Protein AF-A0A3M1APV3-F1 (afdb_monomer)

Mean predicted aligned error: 19.38 Å

Solvent-accessible surface area (backbone atoms only — not comparable to full-atom values): 17201 Å² total; per-residue (Å²): 92,43,72,58,51,44,73,71,40,94,60,95,64,52,59,64,63,43,50,56,51,47,68,70,39,48,60,32,48,51,43,20,52,48,13,60,77,70,70,36,63,69,49,19,55,54,22,44,49,54,32,51,53,55,54,46,51,50,52,51,50,39,53,51,48,48,61,71,69,60,61,81,76,72,82,66,99,42,76,66,60,56,52,53,54,53,50,49,52,52,52,55,51,51,67,50,50,55,57,48,53,50,53,50,51,53,51,51,53,50,52,53,49,52,53,33,52,50,56,46,50,66,67,73,59,73,50,98,63,37,48,79,74,46,74,52,74,45,83,70,95,60,35,35,39,39,39,33,43,47,65,70,82,77,52,71,69,57,52,54,50,53,61,56,50,32,52,80,57,72,41,80,72,49,48,80,44,81,47,68,70,72,86,86,50,64,80,73,60,53,62,55,57,50,47,50,52,51,50,50,54,50,50,52,54,49,49,57,48,51,52,50,49,53,52,51,50,48,51,47,46,59,60,49,68,67,58,66,66,40,75,59,51,34,54,53,46,34,71,78,36,80,52,43,77,44,48,48,72,47,81,44,75,49,57,51,101,86,72,54,64,88,49,71,39,38,39,34,41,37,28,26,80,55,90,72,53,75,70,56,50,51,51,54,43,51,51,50,25,66,75,67,74,43,95,60,60,49,75,47,82,41,116

Structure (mmCIF, N/CA/C/O backbone):
data_AF-A0A3M1APV3-F1
#
_entry.id   AF-A0A3M1APV3-F1
#
loop_
_atom_site.group_PDB
_atom_site.id
_atom_site.type_symbol
_atom_site.label_atom_id
_atom_site.label_alt_id
_atom_site.label_comp_id
_atom_site.label_asym_id
_atom_site.label_entity_id
_atom_site.label_seq_id
_atom_site.pdbx_PDB_ins_code
_atom_site.Cartn_x
_atom_site.Cartn_y
_atom_site.Cartn_z
_atom_site.occupancy
_atom_site.B_iso_or_equiv
_atom_site.auth_seq_id
_atom_site.auth_comp_id
_atom_site.auth_asym_id
_atom_site.auth_atom_id
_atom_site.pdbx_PDB_model_num
ATOM 1 N N . MET A 1 1 ? 9.765 11.858 -26.217 1.00 58.28 1 MET A N 1
ATOM 2 C CA . MET A 1 1 ? 8.305 11.631 -26.148 1.00 58.28 1 MET A CA 1
ATOM 3 C C . MET A 1 1 ? 7.498 12.921 -26.287 1.00 58.28 1 MET A C 1
ATOM 5 O O . MET A 1 1 ? 6.814 13.031 -27.291 1.00 58.28 1 MET A O 1
ATOM 9 N N . ALA A 1 2 ? 7.621 13.911 -25.385 1.00 59.19 2 ALA A N 1
ATOM 10 C CA . ALA A 1 2 ? 6.851 15.170 -25.439 1.00 59.19 2 ALA A CA 1
ATOM 11 C C . ALA A 1 2 ? 6.880 15.855 -26.824 1.00 59.19 2 ALA A C 1
ATOM 13 O O . ALA A 1 2 ? 5.838 16.070 -27.427 1.00 59.19 2 ALA A O 1
ATOM 14 N N . GLY A 1 3 ? 8.067 16.042 -27.415 1.00 58.97 3 GLY A N 1
ATOM 15 C CA . GLY A 1 3 ? 8.191 16.619 -28.762 1.00 58.97 3 GLY A CA 1
ATOM 16 C C . GLY A 1 3 ? 7.532 15.814 -29.895 1.00 58.97 3 GLY A C 1
ATOM 17 O O . GLY A 1 3 ? 7.035 16.418 -30.832 1.00 58.97 3 GLY A O 1
ATOM 18 N N . ILE A 1 4 ? 7.482 14.477 -29.811 1.00 64.00 4 ILE A N 1
ATOM 19 C CA . ILE A 1 4 ? 6.830 13.622 -30.827 1.00 64.00 4 ILE A CA 1
ATOM 20 C C . ILE A 1 4 ? 5.309 13.604 -30.637 1.00 64.00 4 ILE A C 1
ATOM 22 O O . ILE A 1 4 ? 4.560 13.593 -31.607 1.00 64.00 4 ILE A O 1
ATOM 26 N N . VAL A 1 5 ? 4.841 13.619 -29.387 1.00 62.75 5 VAL A N 1
ATOM 27 C CA . VAL A 1 5 ? 3.410 13.728 -29.077 1.00 62.75 5 VAL A CA 1
ATOM 28 C C . VAL A 1 5 ? 2.885 15.089 -29.533 1.00 62.75 5 VAL A C 1
ATOM 30 O O . VAL A 1 5 ? 1.858 15.135 -30.193 1.00 62.75 5 VAL A O 1
ATOM 33 N N . ALA A 1 6 ? 3.635 16.167 -29.293 1.00 60.12 6 ALA A N 1
ATOM 34 C CA . ALA A 1 6 ? 3.291 17.513 -29.744 1.00 60.12 6 ALA A CA 1
ATOM 35 C C . ALA A 1 6 ? 3.272 17.690 -31.266 1.00 60.12 6 ALA A C 1
ATOM 37 O O . ALA A 1 6 ? 2.520 18.521 -31.764 1.00 60.12 6 ALA A O 1
ATOM 38 N N . THR A 1 7 ? 4.094 16.946 -32.014 1.00 59.81 7 THR A N 1
ATOM 39 C CA . THR A 1 7 ? 4.036 16.965 -33.484 1.00 59.81 7 THR A CA 1
ATOM 40 C C . THR A 1 7 ? 2.937 16.062 -34.041 1.00 59.81 7 THR A C 1
ATOM 42 O O . THR A 1 7 ? 2.484 16.291 -35.160 1.00 59.81 7 THR A O 1
ATOM 45 N N . ALA A 1 8 ? 2.495 15.053 -33.282 1.00 62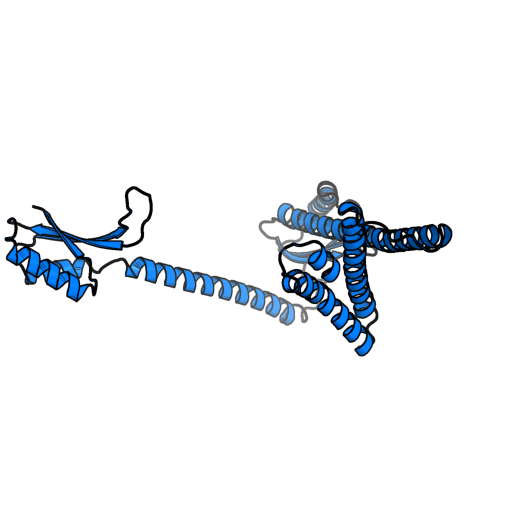.94 8 ALA A N 1
ATOM 46 C CA . ALA A 1 8 ? 1.401 14.159 -33.655 1.00 62.94 8 ALA A CA 1
ATOM 47 C C . ALA A 1 8 ? 0.008 14.680 -33.239 1.00 62.94 8 ALA A C 1
ATOM 49 O O . ALA A 1 8 ? -0.987 14.294 -33.853 1.00 62.94 8 ALA A O 1
ATOM 50 N N . SER A 1 9 ? -0.090 15.545 -32.223 1.00 59.41 9 SER A N 1
ATOM 51 C CA . SER A 1 9 ? -1.351 16.111 -31.731 1.00 59.41 9 SER A CA 1
ATOM 52 C C . SER A 1 9 ? -1.704 17.430 -32.430 1.00 59.41 9 SER A C 1
ATOM 54 O O . SER A 1 9 ? -0.887 18.341 -32.524 1.00 59.41 9 SER A O 1
ATOM 56 N N . LYS A 1 10 ? -2.957 17.574 -32.886 1.00 54.50 10 LYS A N 1
ATOM 57 C CA . LYS A 1 10 ? -3.478 18.849 -33.427 1.00 54.50 10 LYS A CA 1
ATOM 58 C C . LYS A 1 10 ? -3.616 19.941 -32.356 1.00 54.50 10 LYS A C 1
ATOM 60 O O . LYS A 1 10 ? -3.599 21.122 -32.690 1.00 54.50 10 LYS A O 1
ATOM 65 N N . GLU A 1 11 ? -3.733 19.556 -31.086 1.00 57.62 11 GLU A N 1
ATOM 66 C CA . GLU A 1 11 ? -3.811 20.479 -29.953 1.00 57.62 11 GLU A CA 1
ATOM 67 C C . GLU A 1 11 ? -2.423 20.734 -29.348 1.00 57.62 11 GLU A C 1
ATOM 69 O O . GLU A 1 11 ? -1.653 19.806 -29.082 1.00 57.62 11 GLU A O 1
ATOM 74 N N . LYS A 1 12 ? -2.091 22.015 -29.136 1.00 51.53 12 LYS A N 1
ATOM 75 C CA . LYS A 1 12 ? -0.787 22.504 -28.651 1.00 51.53 12 LYS A CA 1
ATOM 76 C C . LYS A 1 12 ? -0.620 22.315 -27.131 1.00 51.53 12 LYS A C 1
ATOM 78 O O . LYS A 1 12 ? -0.412 23.278 -26.402 1.00 51.53 12 LYS A O 1
ATOM 83 N N . GLY A 1 13 ? -0.706 21.079 -26.644 1.00 57.22 13 GLY A N 1
ATOM 84 C CA . GLY A 1 13 ? -0.624 20.733 -25.218 1.00 57.22 13 GLY A CA 1
ATOM 85 C C . GLY A 1 13 ? 0.665 20.001 -24.835 1.00 57.22 13 GLY A C 1
ATOM 86 O O . GLY A 1 13 ? 0.617 18.844 -24.436 1.00 57.22 13 GLY A O 1
ATOM 87 N N . ASN A 1 14 ? 1.834 20.641 -24.949 1.00 59.00 14 ASN A N 1
ATOM 88 C CA . ASN A 1 14 ? 3.121 19.969 -24.689 1.00 59.00 14 ASN A CA 1
ATOM 89 C C . ASN A 1 14 ? 3.508 19.892 -23.191 1.00 59.00 14 ASN A C 1
ATOM 91 O O . ASN A 1 14 ? 4.479 19.235 -22.822 1.00 59.00 14 ASN A O 1
ATOM 95 N N . VAL A 1 15 ? 2.754 20.572 -22.318 1.00 59.91 15 VAL A N 1
ATOM 96 C CA . VAL A 1 15 ? 3.079 20.719 -20.888 1.00 59.91 15 VAL A CA 1
ATOM 97 C C . VAL A 1 15 ? 2.710 19.467 -20.088 1.00 59.91 15 VAL A C 1
ATOM 99 O O . VAL A 1 15 ? 3.509 19.001 -19.282 1.00 59.91 15 VAL A O 1
ATOM 102 N N . ILE A 1 16 ? 1.542 18.869 -20.343 1.00 65.19 16 ILE A N 1
ATOM 103 C CA . ILE A 1 16 ? 1.011 17.768 -19.521 1.00 65.19 16 ILE A CA 1
ATOM 104 C C . ILE A 1 16 ? 1.888 16.501 -19.617 1.00 65.19 16 ILE A C 1
ATOM 106 O O . ILE A 1 16 ? 2.290 15.984 -18.572 1.00 65.19 16 ILE A O 1
ATOM 110 N N . PRO A 1 17 ? 2.287 16.022 -20.817 1.00 70.06 17 PRO A N 1
ATOM 111 C CA . PRO A 1 17 ? 3.173 14.861 -20.913 1.00 70.06 17 PRO A CA 1
ATOM 112 C C . PRO A 1 17 ? 4.590 15.159 -20.405 1.00 70.06 17 PRO A C 1
ATOM 114 O O . PRO A 1 17 ? 5.244 14.280 -19.852 1.00 70.06 17 PRO A O 1
ATOM 117 N N . GLY A 1 18 ? 5.076 16.393 -20.587 1.00 72.25 18 GLY A N 1
ATOM 118 C CA . GLY A 1 18 ? 6.405 16.809 -20.134 1.00 72.25 18 GLY A CA 1
ATOM 119 C C . GLY A 1 18 ? 6.531 16.816 -18.610 1.00 72.25 18 GLY A C 1
ATOM 120 O O . GLY A 1 18 ? 7.497 16.271 -18.078 1.00 72.25 18 GLY A O 1
ATOM 121 N N . VAL A 1 19 ? 5.529 17.361 -17.914 1.00 77.62 19 VAL A N 1
ATOM 122 C CA . VAL A 1 19 ? 5.485 17.391 -16.444 1.00 77.62 19 VAL A CA 1
ATOM 123 C C . VAL A 1 19 ? 5.391 15.978 -15.873 1.00 77.62 19 VAL A C 1
ATOM 125 O O . VAL A 1 19 ? 6.158 15.655 -14.976 1.00 77.62 19 VAL A O 1
ATOM 128 N N . ALA A 1 20 ? 4.536 15.112 -16.428 1.00 77.50 20 ALA A N 1
ATOM 129 C CA . ALA A 1 20 ? 4.401 13.727 -15.963 1.00 77.50 20 ALA A CA 1
ATOM 130 C C . ALA A 1 20 ? 5.703 12.912 -16.106 1.00 77.50 20 ALA A C 1
ATOM 132 O O . ALA A 1 20 ? 6.036 12.095 -15.250 1.00 77.50 20 ALA A O 1
ATOM 133 N N . ILE A 1 21 ? 6.472 13.149 -17.173 1.00 79.69 21 ILE A N 1
ATOM 134 C CA . ILE A 1 21 ? 7.786 12.520 -17.355 1.00 79.69 21 ILE A CA 1
ATOM 135 C C . ILE A 1 21 ? 8.791 13.063 -16.332 1.00 79.69 21 ILE A C 1
ATOM 137 O O . ILE A 1 21 ? 9.549 12.292 -15.747 1.00 79.69 21 ILE A O 1
ATOM 141 N N . ALA A 1 22 ? 8.797 14.378 -16.098 1.00 81.44 22 ALA A N 1
ATOM 142 C CA . ALA A 1 22 ? 9.705 15.001 -15.141 1.00 81.44 22 ALA A CA 1
ATOM 143 C C . ALA A 1 22 ? 9.429 14.527 -13.706 1.00 81.44 22 ALA A C 1
ATOM 145 O O . ALA A 1 22 ? 10.362 14.149 -13.001 1.00 81.44 22 ALA A O 1
ATOM 146 N N . THR A 1 23 ? 8.162 14.451 -13.292 1.00 81.81 23 THR A N 1
ATOM 147 C CA . THR A 1 23 ? 7.786 13.971 -11.953 1.00 81.81 23 THR A CA 1
ATOM 148 C C . THR A 1 23 ? 8.113 12.493 -11.746 1.00 81.81 23 THR A C 1
ATOM 150 O O . THR A 1 23 ? 8.465 12.109 -10.636 1.00 81.81 23 THR A O 1
ATOM 153 N N . ALA A 1 24 ? 8.077 11.670 -12.799 1.00 80.81 24 ALA A N 1
ATOM 154 C CA . ALA A 1 24 ? 8.469 10.261 -12.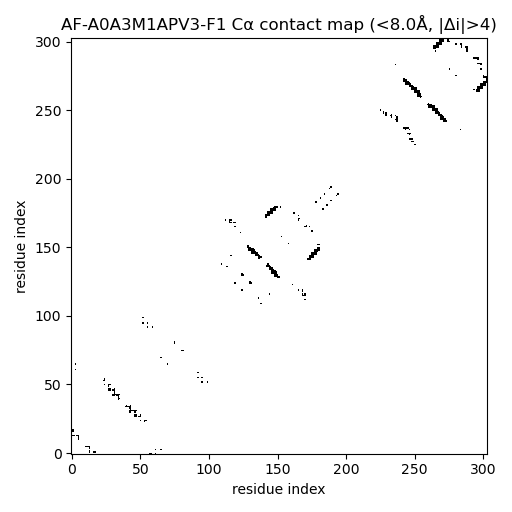729 1.00 80.81 24 ALA A CA 1
ATOM 155 C C . ALA A 1 24 ? 9.998 10.033 -12.698 1.00 80.81 24 ALA A C 1
ATOM 157 O O . ALA A 1 24 ? 10.451 8.973 -12.259 1.00 80.81 24 ALA A O 1
ATOM 158 N N . LEU A 1 25 ? 10.802 10.993 -13.178 1.00 85.25 25 LEU A N 1
ATOM 159 C CA . LEU A 1 25 ? 12.263 10.857 -13.300 1.00 85.25 25 LEU A CA 1
ATOM 160 C C . LEU A 1 25 ? 13.057 11.642 -12.250 1.00 85.25 25 LEU A C 1
ATOM 162 O O . LEU A 1 25 ? 14.125 11.181 -11.850 1.00 85.25 25 LEU A O 1
ATOM 166 N N . MET A 1 26 ? 12.570 12.801 -11.798 1.00 88.50 26 MET A N 1
ATOM 167 C CA . MET A 1 26 ? 13.303 13.653 -10.852 1.00 88.50 26 MET A CA 1
ATOM 168 C C . MET A 1 26 ? 13.543 12.964 -9.500 1.00 88.50 26 MET A C 1
ATOM 170 O O . MET A 1 26 ? 14.703 12.907 -9.095 1.00 88.50 26 MET A O 1
ATOM 174 N N . PRO A 1 27 ? 12.537 12.376 -8.819 1.00 87.75 27 PRO A N 1
ATOM 175 C CA . PRO A 1 27 ? 12.759 11.749 -7.516 1.00 87.75 27 PRO A CA 1
ATOM 176 C C . PRO A 1 27 ? 13.826 10.636 -7.518 1.00 87.75 27 PRO A C 1
ATOM 178 O O . PRO A 1 27 ? 14.765 10.745 -6.731 1.00 87.75 27 PRO A O 1
ATOM 181 N N . PRO A 1 28 ? 13.784 9.614 -8.404 1.00 86.88 28 PRO A N 1
ATOM 182 C CA . PRO A 1 28 ? 14.801 8.560 -8.396 1.00 86.88 28 PRO A CA 1
ATOM 183 C C . PRO A 1 28 ? 16.190 9.067 -8.803 1.00 86.88 28 PRO A C 1
ATOM 185 O O . PRO A 1 28 ? 17.189 8.598 -8.261 1.00 86.88 28 PRO A O 1
ATOM 188 N N . LEU A 1 29 ? 16.283 10.059 -9.696 1.00 88.88 29 LEU A N 1
ATOM 189 C CA . LEU A 1 29 ? 17.569 10.666 -10.047 1.00 88.88 29 LEU A CA 1
ATOM 190 C C . LEU A 1 29 ? 18.178 11.424 -8.855 1.00 88.88 29 LEU A C 1
ATOM 192 O O . LEU A 1 29 ? 19.376 11.309 -8.592 1.00 88.88 29 LEU A O 1
ATOM 196 N N . CYS A 1 30 ? 17.353 12.150 -8.098 1.00 91.44 30 CYS A N 1
ATOM 197 C CA . CYS A 1 30 ? 17.777 12.832 -6.878 1.00 91.44 30 CYS A CA 1
ATOM 198 C C . CYS A 1 30 ? 18.204 11.840 -5.786 1.00 91.44 30 CYS A C 1
ATOM 200 O O . CYS A 1 30 ? 19.249 12.042 -5.170 1.00 91.44 30 CYS A O 1
ATOM 202 N N . THR A 1 31 ? 17.462 10.746 -5.575 1.00 88.69 31 THR A N 1
ATOM 203 C CA . THR A 1 31 ? 17.842 9.696 -4.613 1.00 88.69 31 THR A CA 1
ATOM 204 C C . THR A 1 31 ? 19.142 8.998 -5.016 1.00 88.69 31 THR A C 1
ATOM 206 O O . THR A 1 31 ? 19.965 8.702 -4.152 1.00 88.69 31 THR A O 1
ATOM 209 N N . ALA A 1 32 ? 19.387 8.795 -6.314 1.00 90.06 32 ALA A N 1
ATOM 210 C CA . ALA A 1 32 ? 20.667 8.276 -6.794 1.00 90.06 32 ALA A CA 1
ATOM 211 C C . ALA A 1 32 ? 21.819 9.252 -6.488 1.00 90.06 32 ALA A C 1
ATOM 213 O O . ALA A 1 32 ? 22.850 8.836 -5.962 1.00 90.06 32 ALA A O 1
ATOM 214 N N . GLY A 1 33 ? 21.625 10.554 -6.733 1.00 90.81 33 GLY A N 1
ATOM 215 C CA . GLY A 1 33 ? 22.595 11.595 -6.369 1.00 90.81 33 GLY A CA 1
ATOM 216 C C . GLY A 1 33 ? 22.873 11.654 -4.863 1.00 90.81 33 GLY A C 1
ATOM 217 O O . GLY A 1 33 ? 24.027 11.747 -4.448 1.00 90.81 33 GLY A O 1
ATOM 218 N N . PHE A 1 34 ? 21.834 11.510 -4.038 1.00 91.12 34 PHE A N 1
ATOM 219 C CA . PHE A 1 34 ? 21.963 11.398 -2.585 1.00 91.12 34 PHE A CA 1
ATOM 220 C C . PHE A 1 34 ? 22.744 10.144 -2.162 1.00 91.12 34 PHE A C 1
ATOM 222 O O . PHE A 1 34 ? 23.605 10.225 -1.287 1.00 91.12 34 PHE A O 1
ATOM 229 N N . GLY A 1 35 ? 22.502 8.996 -2.803 1.00 89.38 35 GLY A N 1
ATOM 230 C CA . GLY A 1 35 ? 23.246 7.756 -2.557 1.00 89.38 35 GLY A CA 1
ATOM 231 C C . GLY A 1 35 ? 24.743 7.892 -2.854 1.00 89.38 35 GLY A C 1
ATOM 232 O O . GLY A 1 35 ? 25.564 7.393 -2.089 1.00 89.38 35 GLY A O 1
ATOM 233 N N . ILE A 1 36 ? 25.106 8.635 -3.907 1.00 90.75 36 ILE A N 1
ATOM 234 C CA . ILE A 1 36 ? 26.508 8.981 -4.199 1.00 90.75 36 ILE A CA 1
ATOM 235 C C . ILE A 1 36 ? 27.072 9.900 -3.110 1.00 90.75 36 ILE A C 1
ATOM 237 O O . ILE A 1 36 ? 28.146 9.627 -2.581 1.00 90.75 36 ILE A O 1
ATOM 241 N N . ALA A 1 37 ? 26.350 10.967 -2.752 1.00 92.38 37 ALA A N 1
ATOM 242 C CA . ALA A 1 37 ? 26.810 11.957 -1.775 1.00 92.38 37 ALA A CA 1
ATOM 243 C C . ALA A 1 37 ? 27.011 11.371 -0.366 1.00 92.38 37 ALA A C 1
ATOM 245 O O . ALA A 1 37 ? 27.902 11.798 0.362 1.00 92.38 37 ALA A O 1
ATOM 246 N N . THR A 1 38 ? 26.197 10.384 0.009 1.00 91.81 38 THR A N 1
ATOM 247 C CA . THR A 1 38 ? 26.277 9.686 1.303 1.00 91.81 38 THR A CA 1
ATOM 248 C C . THR A 1 38 ? 27.171 8.446 1.279 1.00 91.81 38 THR A C 1
ATOM 250 O O . THR A 1 38 ? 27.362 7.820 2.318 1.00 91.81 38 THR A O 1
ATOM 253 N N . GLY A 1 39 ? 27.717 8.069 0.117 1.00 91.62 39 GLY A N 1
ATOM 254 C CA . GLY A 1 39 ? 28.535 6.865 -0.036 1.00 91.62 39 GLY A CA 1
ATOM 255 C C . GLY A 1 39 ? 27.768 5.558 0.187 1.00 91.62 39 GLY A C 1
ATOM 256 O O . GLY A 1 39 ? 28.385 4.541 0.493 1.00 91.62 39 GLY A O 1
ATOM 257 N N . ASN A 1 40 ? 26.437 5.563 0.054 1.00 89.44 40 ASN A N 1
ATOM 258 C CA . ASN A 1 40 ? 25.611 4.379 0.261 1.00 89.44 40 ASN A CA 1
ATOM 259 C C . ASN A 1 40 ? 25.276 3.694 -1.082 1.00 89.44 40 ASN A C 1
ATOM 261 O O . ASN A 1 40 ? 24.359 4.130 -1.793 1.00 89.44 40 ASN A O 1
ATOM 265 N N . PRO A 1 41 ? 25.974 2.596 -1.438 1.00 83.69 41 PRO A N 1
ATOM 266 C CA . PRO A 1 41 ? 25.794 1.941 -2.729 1.00 83.69 41 PRO A CA 1
ATOM 267 C C . PRO A 1 41 ? 24.398 1.329 -2.891 1.00 83.69 41 PRO A C 1
ATOM 269 O O . PRO A 1 41 ? 23.887 1.296 -4.007 1.00 83.69 41 PRO A O 1
ATOM 272 N N . ALA A 1 42 ? 23.745 0.894 -1.809 1.00 83.12 42 ALA A N 1
ATOM 273 C CA . ALA A 1 42 ? 22.410 0.302 -1.886 1.00 83.12 42 ALA A CA 1
ATOM 274 C C . ALA A 1 42 ? 21.363 1.327 -2.355 1.00 83.12 42 ALA A C 1
ATOM 276 O O . ALA A 1 42 ? 20.579 1.038 -3.262 1.00 83.12 42 ALA A O 1
ATOM 277 N N . TYR A 1 43 ? 21.402 2.548 -1.808 1.00 83.88 43 TYR A N 1
ATOM 278 C CA . TYR A 1 43 ? 20.526 3.637 -2.257 1.00 83.88 43 TYR A CA 1
ATOM 279 C C . TYR A 1 43 ? 20.846 4.077 -3.684 1.00 83.88 43 TYR A C 1
ATOM 281 O O . TYR A 1 43 ? 19.925 4.292 -4.472 1.00 83.88 43 TYR A O 1
ATOM 289 N N . PHE A 1 44 ? 22.132 4.171 -4.039 1.00 89.00 44 PHE A N 1
ATOM 290 C CA . PHE A 1 44 ? 22.532 4.532 -5.396 1.00 89.00 44 PHE A CA 1
ATOM 291 C C . PHE A 1 44 ? 22.031 3.516 -6.425 1.00 89.00 44 PHE A C 1
ATOM 293 O O . PHE A 1 44 ? 21.300 3.894 -7.338 1.00 89.00 44 PHE A O 1
ATOM 300 N N . PHE A 1 45 ? 22.374 2.233 -6.275 1.00 85.06 45 PHE A N 1
ATOM 301 C CA . PHE A 1 45 ? 21.999 1.209 -7.251 1.00 85.06 45 PHE A CA 1
ATOM 302 C C . PHE A 1 45 ? 20.486 0.995 -7.307 1.00 85.06 45 PHE A C 1
ATOM 304 O O . PHE A 1 45 ? 19.950 0.849 -8.403 1.00 85.06 45 PHE A O 1
ATOM 311 N N . GLY A 1 46 ? 19.784 1.048 -6.170 1.00 84.75 46 GLY A N 1
ATOM 312 C CA . GLY A 1 46 ? 18.324 0.947 -6.137 1.00 84.75 46 GLY A CA 1
ATOM 313 C C . GLY A 1 46 ? 17.639 2.096 -6.884 1.00 84.75 46 GLY A C 1
ATOM 314 O O . GLY A 1 46 ? 16.811 1.866 -7.768 1.00 84.75 46 GLY A O 1
ATOM 315 N N . ALA A 1 47 ? 18.021 3.339 -6.586 1.00 87.75 47 ALA A N 1
ATOM 316 C CA . ALA A 1 47 ? 17.429 4.518 -7.214 1.00 87.75 47 ALA A CA 1
ATOM 317 C C . ALA A 1 47 ? 17.837 4.675 -8.690 1.00 87.75 47 ALA A C 1
ATOM 319 O O . ALA A 1 47 ? 17.003 5.006 -9.536 1.00 87.75 47 ALA A O 1
ATOM 320 N N . PHE A 1 48 ? 19.093 4.375 -9.026 1.00 86.19 48 PHE A N 1
ATOM 321 C CA . PHE A 1 48 ? 19.592 4.378 -10.401 1.00 86.19 48 PHE A CA 1
ATOM 322 C C . PHE A 1 48 ? 18.911 3.309 -11.261 1.00 86.19 48 PHE A C 1
ATOM 324 O O . PHE A 1 48 ? 18.587 3.558 -12.425 1.00 86.19 48 PHE A O 1
ATOM 331 N N . TYR A 1 49 ? 18.642 2.132 -10.694 1.00 83.50 49 TYR A N 1
ATOM 332 C CA . TYR A 1 49 ? 17.885 1.080 -11.366 1.00 83.50 49 TYR A CA 1
ATOM 333 C C . TYR A 1 49 ? 16.446 1.522 -11.656 1.00 83.50 49 TYR A C 1
ATOM 335 O O . TYR A 1 49 ? 15.981 1.388 -12.790 1.00 83.50 49 TYR A O 1
ATOM 343 N N . LEU A 1 50 ? 15.772 2.141 -10.680 1.00 84.50 50 LEU A N 1
ATOM 344 C CA . LEU A 1 50 ? 14.421 2.680 -10.863 1.00 84.50 50 LEU A CA 1
ATOM 345 C C . LEU A 1 50 ? 14.379 3.779 -11.941 1.00 84.50 50 LEU A C 1
ATOM 347 O O . LEU A 1 50 ? 13.514 3.757 -12.819 1.00 84.50 50 LEU A O 1
ATOM 351 N N . PHE A 1 51 ? 15.355 4.693 -11.938 1.00 86.31 51 PHE A N 1
ATOM 352 C CA . PHE A 1 51 ? 15.528 5.694 -12.996 1.00 86.31 51 PHE A CA 1
ATOM 353 C C . PHE A 1 51 ? 15.728 5.044 -14.377 1.00 86.31 51 PHE A C 1
ATOM 355 O O . PHE A 1 51 ? 15.070 5.428 -15.346 1.00 86.31 51 PHE A O 1
ATOM 362 N N . SER A 1 52 ? 16.599 4.035 -14.466 1.00 81.81 52 SER A N 1
ATOM 363 C CA . SER A 1 52 ? 16.937 3.345 -15.719 1.00 81.81 52 SER A CA 1
ATOM 364 C C . SER A 1 52 ? 15.737 2.613 -16.325 1.00 81.81 52 SER A C 1
ATOM 366 O O . SER A 1 52 ? 15.530 2.665 -17.542 1.00 81.81 52 SER A O 1
ATOM 368 N N . ILE A 1 53 ? 14.906 1.979 -15.491 1.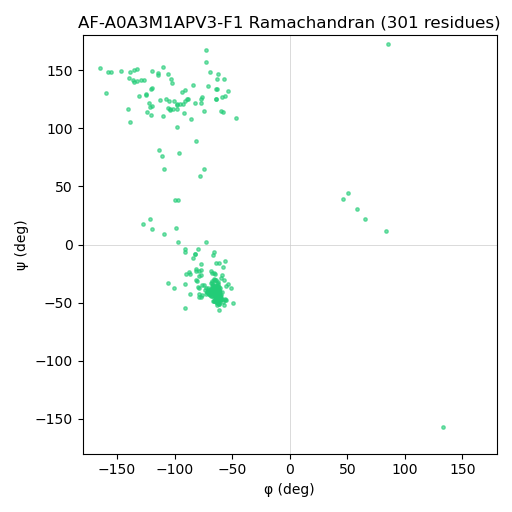00 82.25 53 ILE A N 1
ATOM 369 C CA . ILE A 1 53 ? 13.646 1.358 -15.921 1.00 82.25 53 ILE A CA 1
ATOM 370 C C . ILE A 1 53 ? 12.697 2.416 -16.498 1.00 82.25 53 ILE A C 1
ATOM 372 O O . ILE A 1 53 ? 12.213 2.254 -17.622 1.00 82.25 53 ILE A O 1
ATOM 376 N N . ASN A 1 54 ? 12.474 3.520 -15.778 1.00 85.81 54 ASN A N 1
ATOM 377 C CA . ASN A 1 54 ? 11.568 4.587 -16.217 1.00 85.81 54 ASN A CA 1
ATOM 378 C C . ASN A 1 54 ? 12.028 5.216 -17.543 1.00 85.81 54 ASN A C 1
ATOM 380 O O . ASN A 1 54 ? 11.233 5.366 -18.474 1.00 85.81 54 ASN A O 1
ATOM 384 N N . ALA A 1 55 ? 13.322 5.519 -17.675 1.00 82.19 55 ALA A N 1
ATOM 385 C CA . ALA A 1 55 ? 13.901 6.066 -18.902 1.00 82.19 55 ALA A CA 1
ATOM 386 C C . ALA A 1 55 ? 13.751 5.106 -20.097 1.00 82.19 55 ALA A C 1
ATOM 388 O O . ALA A 1 55 ? 13.432 5.524 -21.216 1.00 82.19 55 ALA A O 1
ATOM 389 N N . THR A 1 56 ? 13.919 3.807 -19.860 1.00 80.44 56 THR A N 1
ATOM 390 C CA . THR A 1 56 ? 13.817 2.784 -20.908 1.00 80.44 56 THR A CA 1
ATOM 391 C C . THR A 1 56 ? 12.393 2.587 -21.376 1.00 80.44 56 THR A C 1
ATOM 393 O O . THR A 1 56 ? 12.167 2.516 -22.584 1.00 80.44 56 THR A O 1
ATOM 396 N N . PHE A 1 57 ? 11.418 2.559 -20.467 1.00 81.44 57 PHE A N 1
ATOM 397 C CA . PHE A 1 57 ? 10.013 2.485 -20.860 1.00 81.44 57 PHE A CA 1
ATOM 398 C C . PHE A 1 57 ? 9.574 3.712 -21.659 1.00 81.44 57 PHE A C 1
ATOM 400 O O . PHE A 1 57 ? 8.844 3.559 -22.637 1.00 81.44 57 PHE A O 1
ATOM 407 N N . ILE A 1 58 ? 10.068 4.911 -21.335 1.00 82.19 58 ILE A N 1
ATOM 408 C CA . ILE A 1 58 ? 9.818 6.114 -22.148 1.00 82.19 58 ILE A CA 1
ATOM 409 C C . ILE A 1 58 ? 10.411 5.956 -23.555 1.00 82.19 58 ILE A C 1
ATOM 411 O O . ILE A 1 58 ? 9.752 6.286 -24.548 1.00 82.19 58 ILE A O 1
ATOM 415 N N . CYS A 1 59 ? 11.640 5.443 -23.660 1.00 77.50 59 CYS A N 1
ATOM 416 C CA . CYS A 1 59 ? 12.291 5.185 -24.944 1.00 77.50 59 CYS A CA 1
ATOM 417 C C . CYS A 1 59 ? 11.511 4.148 -25.768 1.00 77.50 59 CYS A C 1
ATOM 419 O O . CYS A 1 59 ? 11.152 4.410 -26.918 1.00 77.50 59 CYS A O 1
ATOM 421 N N . LEU A 1 60 ? 11.155 3.016 -25.156 1.00 77.38 60 LEU A N 1
ATOM 422 C CA . LEU A 1 60 ? 10.382 1.943 -25.777 1.00 77.38 60 LEU A CA 1
ATOM 423 C C . LEU A 1 60 ? 8.990 2.417 -26.211 1.00 77.38 60 LEU A C 1
ATOM 425 O O . LEU A 1 60 ? 8.587 2.171 -27.344 1.00 77.38 60 LEU A O 1
ATOM 429 N N . SER A 1 61 ? 8.279 3.148 -25.350 1.00 78.38 61 SER A N 1
ATOM 430 C CA . SER A 1 61 ? 6.973 3.738 -25.658 1.00 78.38 61 SER A CA 1
ATOM 431 C C . SER A 1 61 ? 7.069 4.703 -26.836 1.00 78.38 61 SER A C 1
ATOM 433 O O . SER A 1 61 ? 6.268 4.634 -27.765 1.00 78.38 61 SER A O 1
ATOM 435 N N . THR A 1 62 ? 8.108 5.543 -26.868 1.00 75.12 62 THR A N 1
ATOM 436 C CA . THR A 1 62 ? 8.353 6.455 -27.991 1.00 75.12 62 THR A CA 1
ATOM 437 C C . THR A 1 62 ? 8.624 5.685 -29.288 1.00 75.12 62 THR A C 1
ATOM 439 O O . THR A 1 62 ? 8.081 6.044 -30.330 1.00 75.12 62 THR A O 1
ATOM 442 N N . LEU A 1 63 ? 9.414 4.609 -29.245 1.00 73.38 63 LEU A N 1
ATOM 443 C CA . LEU A 1 63 ? 9.688 3.763 -30.412 1.00 73.38 63 LEU A CA 1
ATOM 444 C C . LEU A 1 63 ? 8.426 3.064 -30.931 1.00 73.38 63 LEU A C 1
ATOM 446 O O . LEU A 1 63 ? 8.172 3.075 -32.138 1.00 73.38 63 LEU A O 1
ATOM 450 N N . LEU A 1 64 ? 7.622 2.491 -30.033 1.00 74.69 64 LEU A N 1
ATOM 451 C CA . LEU A 1 64 ? 6.341 1.871 -30.375 1.00 74.69 64 LEU A CA 1
ATOM 452 C C . LEU A 1 64 ? 5.369 2.897 -30.960 1.00 74.69 64 LEU A C 1
ATOM 454 O O . LEU A 1 64 ? 4.766 2.634 -31.997 1.00 74.69 64 LEU A O 1
ATOM 458 N N . LEU A 1 65 ? 5.275 4.085 -30.358 1.00 74.19 65 LEU A N 1
ATOM 459 C CA . LEU A 1 65 ? 4.425 5.179 -30.822 1.00 74.19 65 LEU A CA 1
ATOM 460 C C . LEU A 1 65 ? 4.828 5.655 -32.223 1.00 74.19 65 LEU A C 1
ATOM 462 O O . LEU A 1 65 ? 3.976 5.785 -33.097 1.00 74.19 65 LEU A O 1
ATOM 466 N N . VAL A 1 66 ? 6.124 5.859 -32.471 1.00 71.38 66 VAL A N 1
ATOM 467 C CA . VAL A 1 66 ? 6.638 6.242 -33.798 1.00 71.38 66 VAL A CA 1
ATOM 468 C C . VAL A 1 66 ? 6.324 5.166 -34.839 1.00 71.38 66 VAL A C 1
ATOM 470 O O . VAL A 1 66 ? 5.919 5.483 -35.960 1.00 71.38 66 VAL A O 1
ATOM 473 N N . ARG A 1 67 ? 6.468 3.887 -34.469 1.00 70.44 67 ARG A N 1
ATOM 474 C CA . ARG A 1 67 ? 6.167 2.752 -35.350 1.00 70.44 67 ARG A CA 1
ATOM 475 C C . ARG A 1 67 ? 4.671 2.622 -35.638 1.00 70.44 67 ARG A C 1
ATOM 477 O O . ARG A 1 67 ? 4.315 2.298 -36.772 1.00 70.44 67 ARG A O 1
ATOM 484 N N . PHE A 1 68 ? 3.828 2.881 -34.639 1.00 74.50 68 PHE A N 1
ATOM 485 C CA . PHE A 1 68 ? 2.369 2.857 -34.734 1.00 74.50 68 PHE A CA 1
ATOM 486 C C . PHE A 1 68 ? 1.840 3.995 -35.611 1.00 74.50 68 PHE A C 1
ATOM 488 O O . PHE A 1 68 ? 1.036 3.758 -36.508 1.00 74.50 68 PHE A O 1
ATOM 495 N N . LEU A 1 69 ? 2.372 5.208 -35.432 1.00 75.62 69 LEU A N 1
ATOM 496 C CA . LEU A 1 69 ? 2.010 6.396 -36.212 1.00 75.62 69 LEU A CA 1
ATOM 497 C C . LEU A 1 69 ? 2.556 6.380 -37.651 1.00 75.62 69 LEU A C 1
ATOM 499 O O . LEU A 1 69 ? 2.335 7.332 -38.395 1.00 75.62 69 LEU A O 1
ATOM 503 N N . LYS A 1 70 ? 3.252 5.306 -38.061 1.00 68.06 70 LYS A N 1
ATOM 504 C CA . LYS A 1 70 ? 3.820 5.112 -39.408 1.00 68.06 70 LYS A CA 1
ATOM 505 C C . LYS A 1 70 ? 4.563 6.353 -39.924 1.00 68.06 70 LYS A C 1
ATOM 507 O O . LYS A 1 70 ? 4.469 6.679 -41.109 1.00 68.06 70 LYS A O 1
ATOM 512 N N . PHE A 1 71 ? 5.297 7.050 -39.051 1.00 64.75 71 PHE A N 1
ATOM 513 C CA . PHE A 1 71 ? 6.111 8.186 -39.478 1.00 64.75 71 PHE A CA 1
ATOM 514 C C . PHE A 1 71 ? 7.038 7.749 -40.616 1.00 64.75 71 PHE A C 1
ATOM 516 O O . PHE A 1 71 ? 7.674 6.695 -40.536 1.00 64.75 71 PHE A O 1
ATOM 523 N N . ARG A 1 72 ? 7.078 8.543 -41.694 1.00 51.81 72 ARG A N 1
ATOM 524 C CA . ARG A 1 72 ? 7.889 8.244 -42.877 1.00 51.81 72 ARG A CA 1
ATOM 525 C C . ARG A 1 72 ? 9.349 8.154 -42.442 1.00 51.81 72 ARG A C 1
ATOM 527 O O . ARG A 1 72 ? 9.913 9.140 -41.973 1.00 51.81 72 ARG A O 1
ATOM 534 N N . GLU A 1 73 ? 9.933 6.965 -42.559 1.00 56.81 73 GLU A N 1
ATOM 535 C CA . GLU A 1 73 ? 11.355 6.763 -42.303 1.00 56.81 73 GLU A CA 1
ATOM 536 C C . GLU A 1 73 ? 12.121 7.698 -43.250 1.00 56.81 73 GLU A C 1
ATOM 538 O O . GLU A 1 73 ? 12.028 7.557 -44.469 1.00 56.81 73 GLU A O 1
ATOM 543 N N . ARG A 1 74 ? 12.827 8.703 -42.713 1.00 53.03 74 ARG A N 1
ATOM 544 C CA . ARG A 1 74 ? 13.856 9.402 -43.492 1.00 53.03 74 ARG A CA 1
ATOM 545 C C . ARG A 1 74 ? 14.860 8.330 -43.897 1.00 53.03 74 ARG A C 1
ATOM 547 O O . ARG A 1 74 ? 15.305 7.576 -43.032 1.00 53.03 74 ARG A O 1
ATOM 554 N N . GLU A 1 75 ? 15.148 8.238 -45.192 1.00 48.75 75 GLU A N 1
ATOM 555 C CA . GLU A 1 75 ? 16.122 7.302 -45.746 1.00 48.75 75 GLU A CA 1
ATOM 556 C C . GLU A 1 75 ? 17.402 7.364 -44.914 1.00 48.75 75 GLU A C 1
ATOM 558 O O . GLU A 1 75 ? 18.110 8.371 -44.884 1.00 48.75 75 GLU A O 1
ATOM 563 N N . PHE A 1 76 ? 17.654 6.303 -44.151 1.00 49.66 76 PHE A N 1
ATOM 564 C CA . PHE A 1 76 ? 18.929 6.158 -43.480 1.00 49.66 76 PHE A CA 1
ATOM 565 C C . PHE A 1 76 ? 19.992 6.020 -44.565 1.00 49.66 76 PHE A C 1
ATOM 567 O O . PHE A 1 76 ? 19.833 5.234 -45.495 1.00 49.66 76 PHE A O 1
ATOM 574 N N . VAL A 1 77 ? 21.086 6.758 -44.395 1.00 57.72 77 VAL A N 1
ATOM 575 C CA . VAL A 1 77 ? 22.218 6.865 -45.328 1.00 57.72 77 VAL A CA 1
ATOM 576 C C . VAL A 1 77 ? 22.847 5.492 -45.666 1.00 57.72 77 VAL A C 1
ATOM 578 O O . VAL A 1 77 ? 23.570 5.379 -46.648 1.00 57.72 77 VAL A O 1
ATOM 581 N N . SER A 1 78 ? 22.542 4.418 -44.912 1.00 63.53 78 SER A N 1
ATOM 582 C CA . SER A 1 78 ? 22.872 3.033 -45.284 1.00 63.53 78 SER A CA 1
ATOM 583 C C . SER A 1 78 ? 22.000 1.959 -44.583 1.00 63.53 78 SER A C 1
ATOM 585 O O . SER A 1 78 ? 21.603 2.123 -43.421 1.00 63.53 78 SER A O 1
ATOM 587 N N . PRO A 1 79 ? 21.723 0.807 -45.235 1.00 72.12 79 PRO A N 1
ATOM 588 C CA . PRO A 1 79 ? 20.984 -0.321 -44.644 1.00 72.12 79 PRO A CA 1
ATOM 589 C C . PRO A 1 79 ? 21.714 -0.987 -43.461 1.00 72.12 79 PRO A C 1
ATOM 591 O O . PRO A 1 79 ? 21.075 -1.543 -42.562 1.00 72.12 79 PRO A O 1
ATOM 594 N N . GLU A 1 80 ? 23.043 -0.890 -43.408 1.00 75.88 80 GLU A N 1
ATOM 595 C CA . GLU A 1 80 ? 23.869 -1.434 -42.324 1.00 75.88 80 GLU A CA 1
ATOM 596 C C . GLU A 1 80 ? 23.689 -0.671 -41.007 1.00 75.88 80 GLU A C 1
ATOM 598 O O . GLU A 1 80 ? 23.539 -1.284 -39.944 1.00 75.88 80 GLU A O 1
ATOM 603 N N . ALA A 1 81 ? 23.633 0.665 -41.065 1.00 71.19 81 ALA A N 1
ATOM 604 C CA . ALA A 1 81 ? 23.390 1.506 -39.894 1.00 71.19 81 ALA A CA 1
ATOM 605 C C . ALA A 1 81 ? 22.015 1.207 -39.273 1.00 71.19 81 ALA A C 1
ATOM 607 O O . ALA A 1 81 ? 21.888 1.082 -38.052 1.00 71.19 81 ALA A O 1
ATOM 608 N N . ARG A 1 82 ? 20.995 0.974 -40.111 1.00 72.62 82 ARG A N 1
ATOM 609 C CA . ARG A 1 82 ? 19.642 0.604 -39.666 1.00 72.62 82 ARG A CA 1
ATOM 610 C C . ARG A 1 82 ? 19.618 -0.724 -38.906 1.00 72.62 82 ARG A C 1
ATOM 612 O O . ARG A 1 82 ? 18.880 -0.857 -37.928 1.00 72.62 82 ARG A O 1
ATOM 619 N N . ARG A 1 83 ? 20.410 -1.714 -39.333 1.00 76.50 83 ARG A N 1
ATOM 620 C CA . ARG A 1 83 ? 20.504 -3.017 -38.652 1.00 76.50 83 ARG A CA 1
ATOM 621 C C . ARG A 1 83 ? 21.208 -2.891 -37.301 1.00 76.50 83 ARG A C 1
ATOM 623 O O . ARG A 1 83 ? 20.704 -3.441 -36.325 1.00 76.50 83 ARG A O 1
ATOM 630 N N . LYS A 1 84 ? 22.298 -2.117 -37.227 1.00 78.44 84 LYS A N 1
ATOM 631 C CA . LYS A 1 84 ? 23.037 -1.849 -35.977 1.00 78.44 84 LYS A CA 1
ATOM 632 C C . LYS A 1 84 ? 22.166 -1.150 -34.931 1.00 78.44 84 LYS A C 1
ATOM 634 O O . LYS A 1 84 ? 22.085 -1.622 -33.803 1.00 78.44 84 LYS A O 1
ATOM 639 N N . VAL A 1 85 ? 21.450 -0.090 -35.316 1.00 76.19 85 VAL A N 1
ATOM 640 C CA . VAL A 1 85 ? 20.548 0.643 -34.405 1.00 76.19 85 VAL A CA 1
ATOM 641 C C . VAL A 1 85 ? 19.412 -0.252 -33.909 1.00 76.19 85 VAL A C 1
ATOM 643 O O . VAL A 1 85 ? 19.096 -0.253 -32.723 1.00 76.19 85 VAL A O 1
ATOM 646 N N . ARG A 1 86 ? 18.819 -1.067 -34.791 1.00 75.69 86 ARG A N 1
ATOM 647 C CA . ARG A 1 86 ? 17.753 -2.001 -34.405 1.00 75.69 86 ARG A CA 1
ATOM 648 C C . ARG A 1 86 ? 18.248 -3.063 -33.425 1.00 75.69 86 ARG A C 1
ATOM 650 O O . ARG A 1 86 ? 17.542 -3.361 -32.468 1.00 75.69 86 ARG A O 1
ATOM 657 N N . LEU A 1 87 ? 19.439 -3.617 -33.658 1.00 82.88 87 LEU A N 1
ATOM 658 C CA . LEU A 1 87 ? 20.056 -4.585 -32.753 1.00 82.88 87 LEU A CA 1
ATOM 659 C C . LEU A 1 87 ? 20.322 -3.950 -31.382 1.00 82.88 87 LEU A C 1
ATOM 661 O O . LEU A 1 87 ? 19.930 -4.523 -30.376 1.00 82.88 87 LEU A O 1
ATOM 665 N N . LEU A 1 88 ? 20.898 -2.742 -31.349 1.00 78.44 88 LEU A N 1
ATOM 666 C CA . LEU A 1 88 ? 21.168 -1.998 -30.115 1.00 78.44 88 LEU A CA 1
ATOM 667 C C . LEU A 1 88 ? 19.896 -1.780 -29.285 1.00 78.44 88 LEU A C 1
ATOM 669 O O . LEU A 1 88 ? 19.897 -2.042 -28.086 1.00 78.44 88 LEU A O 1
ATOM 673 N N . ILE A 1 89 ? 18.805 -1.345 -29.925 1.00 76.62 89 ILE A N 1
ATOM 674 C CA . ILE A 1 89 ? 17.506 -1.155 -29.263 1.00 76.62 89 ILE A CA 1
ATOM 675 C C . ILE A 1 89 ? 17.026 -2.466 -28.634 1.00 76.62 89 ILE A C 1
ATOM 677 O O . ILE A 1 89 ? 16.670 -2.477 -27.458 1.00 76.62 89 ILE A O 1
ATOM 681 N N . TRP A 1 90 ? 17.040 -3.573 -29.384 1.00 79.62 90 TRP A N 1
ATOM 682 C CA . TRP A 1 90 ? 16.626 -4.876 -28.854 1.00 79.62 90 TRP A CA 1
ATOM 683 C C . TRP A 1 90 ? 17.507 -5.340 -27.694 1.00 79.62 90 TRP A C 1
ATOM 685 O O . TRP A 1 90 ? 16.978 -5.818 -26.694 1.00 79.62 90 TRP A O 1
ATOM 695 N N . THR A 1 91 ? 18.823 -5.145 -27.785 1.00 80.88 91 THR A N 1
ATOM 696 C CA . THR A 1 91 ? 19.758 -5.480 -26.705 1.00 80.88 91 THR A CA 1
ATOM 697 C C . THR A 1 91 ? 19.442 -4.697 -25.432 1.00 80.88 91 THR A C 1
ATOM 699 O O . THR A 1 91 ? 19.323 -5.298 -24.368 1.00 80.88 91 THR A O 1
ATOM 702 N N . VAL A 1 92 ? 19.235 -3.378 -25.529 1.00 76.94 92 VAL A N 1
ATOM 703 C CA . VAL A 1 92 ? 18.881 -2.539 -24.368 1.00 76.94 92 VAL A CA 1
ATOM 704 C C . VAL A 1 92 ? 17.542 -2.969 -23.765 1.00 76.94 92 VAL A C 1
ATOM 706 O O . VAL A 1 92 ? 17.430 -3.095 -22.550 1.00 76.94 92 VAL A O 1
ATOM 709 N N . VAL A 1 93 ? 16.538 -3.257 -24.597 1.00 76.44 93 VAL A N 1
ATOM 710 C CA . VAL A 1 93 ? 15.223 -3.724 -24.129 1.00 76.44 93 VAL A CA 1
ATOM 711 C C . VAL A 1 93 ? 15.345 -5.038 -23.353 1.00 76.44 93 VAL A C 1
ATOM 713 O O . VAL A 1 93 ? 14.798 -5.153 -22.258 1.00 76.44 93 VAL A O 1
ATOM 716 N N . VAL A 1 94 ? 16.092 -6.013 -23.874 1.00 82.56 94 VAL A N 1
ATOM 717 C CA . VAL A 1 94 ? 16.282 -7.316 -23.215 1.00 82.56 94 VAL A CA 1
ATOM 718 C C . VAL A 1 94 ? 17.037 -7.174 -21.893 1.00 82.56 94 VAL A C 1
ATOM 720 O O . VAL A 1 94 ? 16.608 -7.746 -20.891 1.00 82.56 94 VAL A O 1
ATOM 723 N N . ILE A 1 95 ? 18.106 -6.370 -21.862 1.00 81.25 95 ILE A N 1
ATOM 724 C CA . ILE A 1 95 ? 18.908 -6.116 -20.652 1.00 81.25 95 ILE A CA 1
ATOM 725 C C . ILE A 1 95 ? 18.065 -5.524 -19.519 1.00 81.25 95 ILE A C 1
ATOM 727 O O . ILE A 1 95 ? 18.397 -5.719 -18.357 1.00 81.25 95 ILE A O 1
ATOM 731 N N . ILE A 1 96 ? 16.972 -4.830 -19.833 1.00 74.94 96 ILE A N 1
ATOM 732 C CA . ILE A 1 96 ? 16.165 -4.117 -18.838 1.00 74.94 96 ILE A CA 1
ATOM 733 C C . ILE A 1 96 ? 14.918 -4.907 -18.449 1.00 74.94 96 ILE A C 1
ATOM 735 O O . ILE A 1 96 ? 14.564 -4.963 -17.271 1.00 74.94 96 ILE A O 1
ATOM 739 N N . ILE A 1 97 ? 14.288 -5.593 -19.406 1.00 79.00 97 ILE A N 1
ATOM 740 C CA . ILE A 1 97 ? 13.132 -6.452 -19.126 1.00 79.00 97 ILE A CA 1
ATOM 741 C C . ILE A 1 97 ? 13.534 -7.664 -18.278 1.00 79.00 97 ILE A C 1
ATOM 743 O O . ILE A 1 97 ? 12.796 -8.019 -17.360 1.00 79.00 97 ILE A O 1
ATOM 747 N N . LEU A 1 98 ? 14.683 -8.298 -18.548 1.00 83.12 98 LEU A N 1
ATOM 748 C CA . LEU A 1 98 ? 15.074 -9.526 -17.843 1.00 83.12 98 LEU A CA 1
ATOM 749 C C . LEU A 1 98 ? 15.241 -9.320 -16.321 1.00 83.12 98 LEU A C 1
ATOM 751 O O . LEU A 1 98 ? 14.594 -10.051 -15.565 1.00 83.12 98 LEU A O 1
ATOM 755 N N . PRO A 1 99 ? 16.012 -8.325 -15.833 1.00 78.88 99 PRO A N 1
ATOM 756 C CA . PRO A 1 99 ? 16.117 -8.050 -14.401 1.00 78.88 99 PRO A CA 1
ATOM 757 C C . PRO A 1 99 ? 14.802 -7.540 -13.809 1.00 78.88 99 PRO A C 1
ATOM 759 O O . PRO A 1 99 ? 14.463 -7.887 -12.681 1.00 78.88 99 PRO A O 1
ATOM 762 N N . SER A 1 100 ? 14.018 -6.763 -14.568 1.00 76.44 100 SER A N 1
ATOM 763 C CA . SER A 1 100 ? 12.720 -6.264 -14.100 1.00 76.44 100 SER A CA 1
ATOM 764 C C . SER A 1 100 ? 11.754 -7.411 -13.813 1.00 76.44 100 SER A C 1
ATOM 766 O O . SER A 1 100 ? 11.135 -7.442 -12.750 1.00 76.44 100 SER A O 1
ATOM 768 N N . LEU A 1 101 ? 11.694 -8.406 -14.701 1.00 82.31 101 LEU A N 1
ATOM 769 C CA . LEU A 1 101 ? 10.868 -9.593 -14.503 1.00 82.31 101 LEU A CA 1
ATOM 770 C C . LEU A 1 101 ? 11.354 -10.439 -13.319 1.00 82.31 101 LEU A C 1
ATOM 772 O O . LEU A 1 101 ? 10.535 -11.004 -12.595 1.00 82.31 101 LEU A O 1
ATOM 776 N N . TYR A 1 102 ? 12.668 -10.513 -13.100 1.00 85.31 102 TYR A N 1
ATOM 777 C CA . TYR A 1 102 ? 13.242 -11.177 -11.930 1.00 85.31 102 TYR A CA 1
ATOM 778 C C . TYR A 1 102 ? 12.825 -10.487 -10.621 1.00 85.31 102 TYR A C 1
ATOM 780 O O . TYR A 1 102 ? 12.260 -11.136 -9.742 1.00 85.31 102 TYR A O 1
ATOM 788 N N . VAL A 1 103 ? 13.021 -9.168 -10.519 1.00 81.25 103 VAL A N 1
ATOM 789 C CA . VAL A 1 103 ? 12.647 -8.382 -9.330 1.00 81.25 103 VAL A CA 1
ATOM 790 C C . VAL A 1 103 ? 11.139 -8.440 -9.088 1.00 81.25 103 VAL A C 1
ATOM 792 O O . VAL A 1 103 ? 10.707 -8.629 -7.954 1.00 81.25 103 VAL A O 1
ATOM 795 N N . ALA A 1 104 ? 10.328 -8.350 -10.145 1.00 79.06 104 ALA A N 1
ATOM 796 C CA . ALA A 1 104 ? 8.878 -8.475 -10.038 1.00 79.06 104 ALA A CA 1
ATOM 797 C C . ALA A 1 104 ? 8.464 -9.845 -9.481 1.00 79.06 104 ALA A C 1
ATOM 799 O O . ALA A 1 104 ? 7.630 -9.913 -8.582 1.00 79.06 104 ALA A O 1
ATOM 800 N N . ARG A 1 105 ? 9.079 -10.939 -9.955 1.00 85.31 105 ARG A N 1
ATOM 801 C CA . ARG A 1 105 ? 8.834 -12.283 -9.406 1.00 85.31 105 ARG A CA 1
ATOM 802 C C . ARG A 1 105 ? 9.209 -12.368 -7.931 1.00 85.31 105 ARG A C 1
ATOM 804 O O . ARG A 1 105 ? 8.430 -12.915 -7.158 1.00 85.31 105 ARG A O 1
ATOM 811 N N . GLN A 1 106 ? 10.354 -11.813 -7.540 1.00 83.69 106 GLN A N 1
ATOM 812 C CA . GLN A 1 106 ? 10.790 -11.799 -6.143 1.00 83.69 106 GLN A CA 1
ATOM 813 C C . GLN A 1 106 ? 9.814 -11.015 -5.255 1.00 83.69 106 GLN A C 1
ATOM 815 O O . GLN A 1 106 ? 9.419 -11.494 -4.196 1.00 83.69 106 GLN A O 1
ATOM 820 N N . LEU A 1 107 ? 9.362 -9.845 -5.712 1.00 84.31 107 LEU A N 1
ATOM 821 C CA . LEU A 1 107 ? 8.407 -9.015 -4.982 1.00 84.31 107 LEU A CA 1
ATOM 822 C C . LEU A 1 107 ? 7.050 -9.708 -4.826 1.00 84.31 107 LEU A C 1
ATOM 824 O O . LEU A 1 107 ? 6.488 -9.704 -3.733 1.00 84.31 107 LEU A O 1
ATOM 828 N N . VAL A 1 108 ? 6.541 -10.338 -5.887 1.00 86.88 108 VAL A N 1
ATOM 829 C CA . VAL A 1 108 ? 5.287 -11.106 -5.831 1.00 86.88 108 VAL A CA 1
ATOM 830 C C . VAL A 1 108 ? 5.416 -12.285 -4.869 1.00 86.88 108 VAL A C 1
ATOM 832 O O . VAL A 1 108 ? 4.529 -12.496 -4.050 1.00 86.88 108 VAL A O 1
ATOM 835 N N . GLN A 1 109 ? 6.524 -13.028 -4.916 1.00 85.75 109 GLN A N 1
ATOM 836 C CA . GLN A 1 109 ? 6.754 -14.146 -3.999 1.00 85.75 109 GLN A CA 1
ATOM 837 C C . GLN A 1 109 ? 6.850 -13.697 -2.536 1.00 85.75 109 GLN A C 1
ATOM 839 O O . GLN A 1 109 ? 6.293 -14.370 -1.673 1.00 85.75 109 GLN A O 1
ATOM 844 N N . ASN A 1 110 ? 7.503 -12.565 -2.259 1.00 84.94 110 ASN A N 1
ATOM 845 C CA . ASN A 1 110 ? 7.593 -12.004 -0.909 1.00 84.94 110 ASN A CA 1
ATOM 846 C C . ASN A 1 110 ? 6.219 -11.572 -0.383 1.00 84.94 110 ASN A C 1
ATOM 848 O O . ASN A 1 110 ? 5.851 -11.961 0.719 1.00 84.94 110 ASN A O 1
ATOM 852 N N . ASN A 1 111 ? 5.443 -10.842 -1.191 1.00 85.75 111 ASN A N 1
ATOM 853 C CA . ASN A 1 111 ? 4.099 -10.400 -0.805 1.00 85.75 111 ASN A CA 1
ATOM 854 C C . ASN A 1 111 ? 3.151 -11.585 -0.586 1.00 85.75 111 ASN A C 1
ATOM 856 O O . ASN A 1 111 ? 2.389 -11.598 0.374 1.00 85.75 111 ASN A O 1
ATOM 860 N N . LEU A 1 112 ? 3.202 -12.600 -1.456 1.00 88.31 112 LEU A N 1
ATOM 861 C CA . LEU A 1 112 ? 2.397 -13.810 -1.279 1.00 88.31 112 LEU A CA 1
ATOM 862 C C . LEU A 1 112 ? 2.798 -14.573 -0.015 1.00 88.31 112 LEU A C 1
ATOM 864 O O . LEU A 1 112 ? 1.925 -15.082 0.680 1.00 88.31 112 LEU A O 1
ATOM 868 N N . PHE A 1 113 ? 4.095 -14.660 0.290 1.00 87.88 113 PHE A N 1
ATOM 869 C CA . PHE A 1 113 ? 4.576 -15.274 1.526 1.00 87.88 113 PHE A CA 1
ATOM 870 C C . PHE A 1 113 ? 4.058 -14.522 2.755 1.00 87.88 113 PHE A C 1
ATOM 872 O O . PHE A 1 113 ? 3.438 -15.140 3.612 1.00 87.88 113 PHE A O 1
ATOM 879 N N . GLU A 1 114 ? 4.225 -13.202 2.799 1.00 87.62 114 GLU A N 1
ATOM 880 C CA . GLU A 1 114 ? 3.730 -12.341 3.879 1.00 87.62 114 GLU A CA 1
ATOM 881 C C . GLU A 1 114 ? 2.215 -12.493 4.082 1.00 87.62 114 GLU A C 1
ATOM 883 O O . GLU A 1 114 ? 1.760 -12.770 5.189 1.00 87.62 114 GLU A O 1
ATOM 888 N N . GLN A 1 115 ? 1.427 -12.441 3.005 1.00 87.69 115 GLN A N 1
ATOM 889 C CA . GLN A 1 115 ? -0.022 -12.655 3.072 1.00 87.69 115 GLN A CA 1
ATOM 890 C C . GLN A 1 115 ? -0.398 -14.032 3.633 1.00 87.69 115 GLN A C 1
ATOM 892 O O . GLN A 1 115 ? -1.333 -14.139 4.425 1.00 87.69 115 GLN A O 1
ATOM 897 N N . ARG A 1 116 ? 0.322 -15.091 3.244 1.00 89.56 116 ARG A N 1
ATOM 898 C CA . ARG A 1 116 ? 0.095 -16.452 3.761 1.00 89.56 116 ARG A CA 1
ATOM 899 C C . ARG A 1 116 ? 0.448 -16.560 5.237 1.00 89.56 116 ARG A C 1
ATOM 901 O O . ARG A 1 116 ? -0.300 -17.192 5.974 1.00 89.56 116 ARG A O 1
ATOM 908 N N . VAL A 1 117 ? 1.545 -15.933 5.666 1.00 88.00 117 VAL A N 1
ATOM 909 C CA . VAL A 1 117 ? 1.948 -15.874 7.079 1.00 88.00 117 VAL A CA 1
ATOM 910 C C . VAL A 1 117 ? 0.876 -15.168 7.902 1.00 88.00 117 VAL A C 1
ATOM 912 O O . VAL A 1 117 ? 0.440 -15.714 8.908 1.00 88.00 117 VAL A O 1
ATOM 915 N N . HIS A 1 118 ? 0.384 -14.011 7.456 1.00 87.50 118 HIS A N 1
ATOM 916 C CA . HIS A 1 118 ? -0.700 -13.315 8.150 1.00 87.50 118 HIS A CA 1
ATOM 917 C C . HIS A 1 118 ? -1.975 -14.157 8.234 1.00 87.50 118 HIS A C 1
ATOM 919 O O . HIS A 1 118 ? -2.551 -14.273 9.311 1.00 87.50 118 HIS A O 1
ATOM 925 N N . ALA A 1 119 ? -2.384 -14.793 7.132 1.00 87.81 119 ALA A N 1
ATOM 926 C CA . ALA A 1 119 ? -3.566 -15.652 7.120 1.00 87.81 119 ALA A CA 1
ATOM 927 C C . ALA A 1 119 ? -3.424 -16.872 8.049 1.00 87.81 119 ALA A C 1
ATOM 929 O O . ALA A 1 119 ? -4.406 -17.284 8.663 1.00 87.81 119 ALA A O 1
ATOM 930 N N . PHE A 1 120 ? -2.219 -17.440 8.151 1.00 89.25 120 PHE A N 1
ATOM 931 C CA . PHE A 1 120 ? -1.896 -18.523 9.079 1.00 89.25 120 PHE A CA 1
ATOM 932 C C . PHE A 1 120 ? -1.973 -18.052 10.537 1.00 89.25 120 PHE A C 1
ATOM 934 O O . 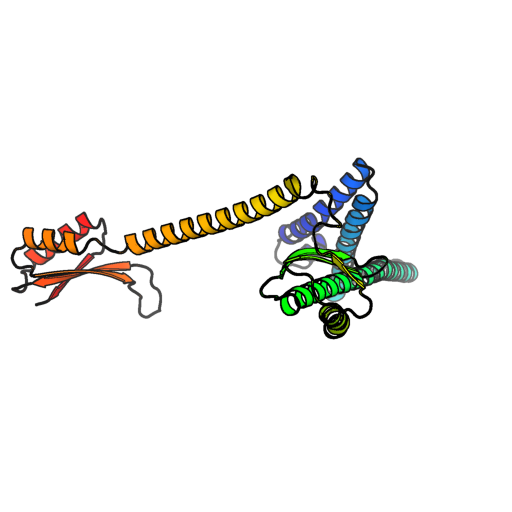PHE A 1 120 ? -2.648 -18.682 11.346 1.00 89.25 120 PHE A O 1
ATOM 941 N N . LEU A 1 121 ? -1.343 -16.917 10.860 1.00 87.19 121 LEU A N 1
ATOM 942 C CA . LEU A 1 121 ? -1.354 -16.352 12.211 1.00 87.19 121 LEU A CA 1
ATOM 943 C C . LEU A 1 121 ? -2.774 -15.993 12.667 1.00 87.19 121 LEU A C 1
ATOM 945 O O . LEU A 1 121 ? -3.160 -16.327 13.777 1.00 87.19 121 LEU A O 1
ATOM 949 N N . GLU A 1 122 ? -3.576 -15.366 11.809 1.00 84.38 122 GLU A N 1
ATOM 950 C CA . GLU A 1 122 ? -4.937 -14.940 12.161 1.00 84.38 122 GLU A CA 1
ATOM 951 C C . GLU A 1 122 ? -5.895 -16.119 12.389 1.00 84.38 122 GLU A C 1
ATOM 953 O O . GLU A 1 122 ? -6.768 -16.052 13.254 1.00 84.38 122 GLU A O 1
ATOM 958 N N . LYS A 1 123 ? -5.749 -17.206 11.622 1.00 85.50 123 LYS A N 1
ATOM 959 C CA . LYS A 1 123 ? -6.657 -18.359 11.706 1.00 85.50 123 LYS A CA 1
ATOM 960 C C . LYS A 1 123 ? -6.258 -19.377 12.761 1.00 85.50 123 LYS A C 1
ATOM 962 O O . LYS A 1 123 ? -7.135 -19.896 13.445 1.00 85.50 123 LYS A O 1
ATOM 967 N N . GLU A 1 124 ? -4.970 -19.693 12.863 1.00 84.06 124 GLU A N 1
ATOM 968 C CA . GLU A 1 124 ? -4.501 -20.787 13.716 1.00 84.06 124 GLU A CA 1
ATOM 969 C C . GLU A 1 124 ? -4.176 -20.322 15.144 1.00 84.06 124 GLU A C 1
ATOM 971 O O . GLU A 1 124 ? -4.273 -21.120 16.070 1.00 84.06 124 GLU A O 1
ATOM 976 N N . PHE A 1 125 ? -3.838 -19.041 15.354 1.00 80.88 125 PHE A N 1
ATOM 977 C CA . PHE A 1 125 ? -3.475 -18.503 16.676 1.00 80.88 125 PHE A CA 1
ATOM 978 C C . PHE A 1 125 ? -4.628 -17.758 17.357 1.00 80.88 125 PHE A C 1
ATOM 980 O O . PHE A 1 125 ? -4.428 -16.741 18.019 1.00 80.88 125 PHE A O 1
ATOM 987 N N . ASN A 1 126 ? -5.848 -18.269 17.207 1.00 76.56 126 ASN A N 1
ATOM 988 C CA . ASN A 1 126 ? -7.012 -17.781 17.939 1.00 76.56 126 ASN A CA 1
ATOM 989 C C . ASN A 1 126 ? -7.249 -18.663 19.173 1.00 76.56 126 ASN A C 1
ATOM 991 O O . ASN A 1 126 ? -8.080 -19.574 19.151 1.00 76.56 126 ASN A O 1
ATOM 995 N N . PHE A 1 127 ? -6.464 -18.434 20.227 1.00 77.50 127 PHE A N 1
ATOM 996 C CA . PHE A 1 127 ? -6.550 -19.191 21.475 1.00 77.50 127 PHE A CA 1
ATOM 997 C C . PHE A 1 127 ? -7.276 -18.378 22.562 1.00 77.50 127 PHE A C 1
ATOM 999 O O . PHE A 1 127 ? -7.051 -17.175 22.663 1.00 77.50 127 PHE A O 1
ATOM 1006 N N . PRO A 1 128 ? -8.109 -19.003 23.418 1.00 66.81 128 PRO A N 1
ATOM 1007 C CA . PRO A 1 128 ? -8.851 -18.285 24.462 1.00 66.81 128 PRO A CA 1
ATOM 1008 C C . PRO A 1 128 ? -7.965 -17.622 25.528 1.00 66.81 128 PRO A C 1
ATOM 1010 O O . PRO A 1 128 ? -8.356 -16.605 26.093 1.00 66.81 128 PRO A O 1
ATOM 1013 N N . GLU A 1 129 ? -6.795 -18.205 25.810 1.00 65.81 129 GLU A N 1
ATOM 1014 C CA . GLU A 1 129 ? -5.892 -17.792 26.898 1.00 65.81 129 GLU A CA 1
ATOM 1015 C C . GLU A 1 129 ? -4.450 -17.545 26.417 1.00 65.81 129 GLU A C 1
ATOM 1017 O O . GLU A 1 129 ? -3.502 -17.550 27.204 1.00 65.81 129 GLU A O 1
ATOM 1022 N N . THR A 1 130 ? -4.244 -17.374 25.108 1.00 69.06 130 THR A N 1
ATOM 1023 C CA . THR A 1 130 ? -2.913 -17.125 24.537 1.00 69.06 130 THR A CA 1
ATOM 1024 C C . THR A 1 130 ? -3.001 -16.102 23.421 1.00 69.06 130 THR A C 1
ATOM 1026 O O . THR A 1 130 ? -3.592 -16.362 22.377 1.00 69.06 130 THR A O 1
ATOM 1029 N N . ASP A 1 131 ? -2.350 -14.963 23.629 1.00 70.50 131 ASP A N 1
ATOM 1030 C CA . ASP A 1 131 ? -2.286 -13.886 22.647 1.00 70.50 131 ASP A CA 1
ATOM 1031 C C . ASP A 1 131 ? -0.904 -13.824 21.988 1.00 70.50 131 ASP A C 1
ATOM 1033 O O . ASP A 1 131 ? 0.137 -14.085 22.609 1.00 70.50 131 ASP A O 1
ATOM 1037 N N . ILE A 1 132 ? -0.884 -13.431 20.711 1.00 75.50 132 ILE A N 1
ATOM 1038 C CA . ILE A 1 132 ? 0.360 -13.137 19.998 1.00 75.50 132 ILE A CA 1
ATOM 1039 C C . ILE A 1 132 ? 0.902 -11.789 20.476 1.00 75.50 132 ILE A C 1
ATOM 1041 O O . ILE A 1 132 ? 0.319 -10.738 20.207 1.00 75.50 132 ILE A O 1
ATOM 1045 N N . LEU A 1 133 ? 2.065 -11.819 21.128 1.00 66.38 133 LEU A N 1
ATOM 1046 C CA . LEU A 1 133 ? 2.791 -10.621 21.543 1.00 66.38 133 LEU A CA 1
ATOM 1047 C C . LEU A 1 133 ? 3.553 -10.006 20.364 1.00 66.38 133 LEU A C 1
ATOM 1049 O O . LEU A 1 133 ? 3.520 -8.794 20.157 1.00 66.38 133 LEU A O 1
ATOM 1053 N N . LYS A 1 134 ? 4.243 -10.844 19.583 1.00 74.00 134 LYS A N 1
ATOM 1054 C CA . LYS A 1 134 ? 5.067 -10.423 18.443 1.00 74.00 134 LYS A CA 1
ATOM 1055 C C . LYS A 1 134 ? 5.207 -11.562 17.442 1.00 74.00 134 LYS A C 1
ATOM 1057 O O . LYS A 1 134 ? 5.251 -12.722 17.837 1.00 74.00 134 LYS A O 1
ATOM 1062 N N . TYR A 1 135 ? 5.326 -11.234 16.162 1.00 81.31 135 TYR A N 1
ATOM 1063 C CA . TYR A 1 135 ? 5.753 -12.186 15.144 1.00 81.31 135 TYR A CA 1
ATOM 1064 C C . TYR A 1 135 ? 6.784 -11.541 14.219 1.00 81.31 135 TYR A C 1
ATOM 1066 O O . TYR A 1 135 ? 6.664 -10.372 13.857 1.00 81.31 135 TYR A O 1
ATOM 1074 N N . GLU A 1 136 ? 7.803 -12.305 13.849 1.00 80.19 136 GLU A N 1
ATOM 1075 C CA . GLU A 1 136 ? 8.816 -11.930 12.867 1.00 80.19 136 GLU A CA 1
ATOM 1076 C C . GLU A 1 136 ? 8.895 -13.019 11.804 1.00 80.19 136 GLU A C 1
ATOM 1078 O O . GLU A 1 136 ? 8.795 -14.208 12.100 1.00 80.19 136 GLU A O 1
ATOM 1083 N N . PHE A 1 137 ? 9.077 -12.631 10.548 1.00 84.56 137 PHE A N 1
ATOM 1084 C CA . PHE A 1 137 ? 9.235 -13.586 9.461 1.00 84.56 137 PHE A CA 1
ATOM 1085 C C . PHE A 1 137 ? 10.312 -13.122 8.491 1.00 84.56 137 PHE A C 1
ATOM 1087 O O . PHE A 1 137 ? 10.461 -11.933 8.209 1.00 84.56 137 PHE A O 1
ATOM 1094 N N . GLY A 1 138 ? 11.068 -14.082 7.970 1.00 80.50 138 GLY A N 1
ATOM 1095 C CA . GLY A 1 138 ? 12.148 -13.842 7.020 1.00 80.50 138 GLY A CA 1
ATOM 1096 C C . GLY A 1 138 ? 12.072 -14.799 5.840 1.00 80.50 138 GLY A C 1
ATOM 1097 O O . GLY A 1 138 ? 11.576 -15.916 5.965 1.00 80.50 138 GLY A O 1
ATOM 1098 N N . ASN A 1 139 ? 12.561 -14.352 4.680 1.00 73.06 139 ASN A N 1
ATOM 1099 C CA . ASN A 1 139 ? 12.595 -15.140 3.439 1.00 73.06 139 ASN A CA 1
ATOM 1100 C C . ASN A 1 139 ? 14.031 -15.353 2.906 1.00 73.06 139 ASN A C 1
ATOM 1102 O O . ASN A 1 139 ? 14.205 -15.737 1.752 1.00 73.06 139 ASN A O 1
ATOM 1106 N N . SER A 1 140 ? 15.071 -15.069 3.706 1.00 67.69 140 SER A N 1
ATOM 1107 C CA . SER A 1 140 ? 16.477 -15.220 3.297 1.00 67.69 140 SER A CA 1
ATOM 1108 C C . SER A 1 140 ? 17.417 -15.324 4.508 1.00 67.69 140 SER A C 1
ATOM 1110 O O . SER A 1 140 ? 17.358 -14.431 5.353 1.00 67.69 140 SER A O 1
ATOM 1112 N N . PRO A 1 141 ? 18.335 -16.314 4.590 1.00 64.62 141 PRO A N 1
ATOM 1113 C CA . PRO A 1 141 ? 18.597 -17.416 3.646 1.00 64.62 141 PRO A CA 1
ATOM 1114 C C . PRO A 1 141 ? 17.642 -18.619 3.783 1.00 64.62 141 PRO A C 1
ATOM 1116 O O . PRO A 1 141 ? 17.468 -19.366 2.823 1.00 64.62 141 PRO A O 1
ATOM 1119 N N . GLU A 1 142 ? 16.980 -18.779 4.928 1.00 78.06 142 GLU A N 1
ATOM 1120 C CA . GLU A 1 142 ? 15.932 -19.779 5.166 1.00 78.06 142 GLU A CA 1
ATOM 1121 C C . GLU A 1 142 ? 14.620 -19.074 5.520 1.00 78.06 142 GLU A C 1
ATOM 1123 O O . GLU A 1 142 ? 14.633 -17.982 6.094 1.00 78.06 142 GLU A O 1
ATOM 1128 N N . ARG A 1 143 ? 13.477 -19.675 5.163 1.00 84.38 143 ARG A N 1
ATOM 1129 C CA . ARG A 1 143 ? 12.173 -19.135 5.557 1.00 84.38 143 ARG A CA 1
ATOM 1130 C C . ARG A 1 143 ? 11.912 -19.485 7.010 1.00 84.38 143 ARG A C 1
ATOM 1132 O O . ARG A 1 143 ? 11.917 -20.664 7.361 1.00 84.38 143 ARG A O 1
ATOM 1139 N N . TYR A 1 144 ? 11.632 -18.486 7.831 1.00 86.81 144 TYR A N 1
ATOM 1140 C CA . TYR A 1 144 ? 11.253 -18.702 9.222 1.00 86.81 144 TYR A CA 1
ATOM 1141 C C . TYR A 1 144 ? 10.065 -17.827 9.603 1.00 86.81 144 TYR A C 1
ATOM 1143 O O . TYR A 1 144 ? 9.882 -16.740 9.052 1.00 86.81 144 TYR A O 1
ATOM 1151 N N . ILE A 1 145 ? 9.265 -18.334 10.534 1.00 87.31 145 ILE A N 1
ATOM 1152 C CA . ILE A 1 145 ? 8.225 -17.598 11.246 1.00 87.31 145 ILE A CA 1
ATOM 1153 C C . ILE A 1 145 ? 8.554 -17.767 12.722 1.00 87.31 145 ILE A C 1
ATOM 1155 O O . ILE A 1 145 ? 8.517 -18.877 13.251 1.00 87.31 145 ILE A O 1
ATOM 1159 N N . GLU A 1 146 ? 8.909 -16.674 13.371 1.00 85.75 146 GLU A N 1
ATOM 1160 C CA . GLU A 1 146 ? 9.088 -16.609 14.809 1.00 85.75 146 GLU A CA 1
ATOM 1161 C C . GLU A 1 146 ? 7.842 -15.977 15.420 1.00 85.75 146 GLU A C 1
ATOM 1163 O O . GLU A 1 146 ? 7.462 -14.872 15.038 1.00 85.75 146 GLU A O 1
ATOM 1168 N N . VAL A 1 147 ? 7.196 -16.675 16.350 1.00 85.75 147 VAL A N 1
ATOM 1169 C CA . VAL A 1 147 ? 6.010 -16.178 17.053 1.00 85.75 147 VAL A CA 1
ATOM 1170 C C . VAL A 1 147 ? 6.291 -16.171 18.544 1.00 85.75 147 VAL A C 1
ATOM 1172 O O . VAL A 1 147 ? 6.589 -17.207 19.139 1.00 85.75 147 VAL A O 1
ATOM 1175 N N . THR A 1 148 ? 6.169 -14.998 19.149 1.00 80.88 148 THR A N 1
ATOM 1176 C CA . THR A 1 148 ? 6.251 -14.803 20.592 1.00 80.88 148 THR A CA 1
ATOM 1177 C C . THR A 1 148 ? 4.843 -14.745 21.157 1.00 80.88 148 THR A C 1
ATOM 1179 O O . THR A 1 148 ? 4.054 -13.870 20.792 1.00 80.88 148 THR A O 1
ATOM 1182 N N . LEU A 1 149 ? 4.538 -15.675 22.054 1.00 81.06 149 LEU A N 1
ATOM 1183 C CA . LEU A 1 149 ? 3.219 -15.840 22.657 1.00 81.06 149 LEU A CA 1
ATOM 1184 C C . LEU A 1 149 ? 3.270 -15.537 24.157 1.00 81.06 149 LEU A C 1
ATOM 1186 O O . LEU A 1 149 ? 4.266 -15.838 24.822 1.00 81.06 149 LEU A O 1
ATOM 1190 N N . ILE A 1 150 ? 2.183 -14.975 24.689 1.00 72.75 150 ILE A N 1
ATOM 1191 C CA . ILE A 1 150 ? 1.986 -14.753 26.127 1.00 72.75 150 ILE A CA 1
ATOM 1192 C C . ILE A 1 150 ? 0.732 -15.502 26.588 1.00 72.75 150 ILE A C 1
ATOM 1194 O O . ILE A 1 150 ? -0.295 -15.445 25.915 1.00 72.75 150 ILE A O 1
ATOM 1198 N N . GLY A 1 151 ? 0.819 -16.219 27.710 1.00 69.12 151 GLY A N 1
ATOM 1199 C CA . GLY A 1 151 ? -0.280 -17.047 28.218 1.00 69.12 151 GLY A CA 1
ATOM 1200 C C . GLY A 1 151 ? 0.177 -18.440 28.641 1.00 69.12 151 GLY A C 1
ATOM 1201 O O . GLY A 1 151 ? 1.355 -18.641 28.957 1.00 69.12 151 GLY A O 1
ATOM 1202 N N . GLU A 1 152 ? -0.761 -19.386 28.659 1.00 72.69 152 GLU A N 1
ATOM 1203 C CA . GLU A 1 152 ? -0.467 -20.790 28.953 1.00 72.69 152 GLU A CA 1
ATOM 1204 C C . GLU A 1 152 ? 0.467 -21.413 27.894 1.00 72.69 152 GLU A C 1
ATOM 1206 O O . GLU A 1 152 ? 0.372 -21.090 26.705 1.00 72.69 152 GLU A O 1
ATOM 1211 N N . PRO A 1 153 ? 1.403 -22.295 28.300 1.00 73.81 153 PRO A N 1
ATOM 1212 C CA . PRO A 1 153 ? 2.272 -22.978 27.353 1.00 73.81 153 PRO A CA 1
ATOM 1213 C C . PRO A 1 153 ? 1.440 -23.872 26.428 1.00 73.81 153 PRO A C 1
ATOM 1215 O O . PRO A 1 153 ? 0.585 -24.632 26.883 1.00 73.81 153 PRO A O 1
ATOM 1218 N N . LEU A 1 154 ? 1.712 -23.806 25.124 1.00 79.75 154 LEU A N 1
ATOM 1219 C CA . LEU A 1 154 ? 1.040 -24.673 24.158 1.00 79.75 154 LEU A CA 1
ATOM 1220 C C . LEU A 1 154 ? 1.547 -26.110 24.322 1.00 79.75 154 LEU A C 1
ATOM 1222 O O . LEU A 1 154 ? 2.753 -26.341 24.426 1.00 79.75 154 LEU A O 1
ATOM 1226 N N . ASP A 1 155 ? 0.630 -27.080 24.299 1.00 82.44 155 ASP A N 1
ATOM 1227 C CA . ASP A 1 155 ? 1.008 -28.493 24.301 1.00 82.44 155 ASP A CA 1
ATOM 1228 C C . ASP A 1 155 ? 1.814 -28.841 23.038 1.00 82.44 155 ASP A C 1
ATOM 1230 O O . ASP A 1 155 ? 1.573 -28.326 21.942 1.00 82.44 155 ASP A O 1
ATOM 1234 N N . SER A 1 156 ? 2.749 -29.772 23.195 1.00 81.06 156 SER A N 1
ATOM 1235 C CA . SER A 1 156 ? 3.575 -30.332 22.123 1.00 81.06 156 SER A CA 1
ATOM 1236 C C . SER A 1 156 ? 2.748 -30.812 20.924 1.00 81.06 156 SER A C 1
ATOM 1238 O O . SER A 1 156 ? 3.127 -30.563 19.780 1.00 81.06 156 SER A O 1
ATOM 1240 N N . ASN A 1 157 ? 1.570 -31.397 21.167 1.00 82.94 157 ASN A N 1
ATOM 1241 C CA . ASN A 1 157 ? 0.649 -31.820 20.111 1.00 82.94 157 ASN A CA 1
ATOM 1242 C C . ASN A 1 157 ? 0.082 -30.637 19.312 1.00 82.94 157 ASN A C 1
ATOM 1244 O O . ASN A 1 157 ? -0.069 -30.725 18.094 1.00 82.94 157 ASN A O 1
ATOM 1248 N N . THR A 1 158 ? -0.210 -29.516 19.975 1.00 81.81 158 THR A N 1
ATOM 1249 C CA . THR A 1 158 ? -0.694 -28.295 19.317 1.00 81.81 158 THR A CA 1
ATOM 1250 C C . THR A 1 158 ? 0.397 -27.677 18.453 1.00 81.81 158 THR A C 1
ATOM 1252 O O . THR A 1 158 ? 0.118 -27.264 17.331 1.00 81.81 158 THR A O 1
ATOM 1255 N N . ILE A 1 159 ? 1.650 -27.682 18.920 1.00 83.94 159 ILE A N 1
ATOM 1256 C CA . ILE A 1 159 ? 2.801 -27.207 18.139 1.00 83.94 159 ILE A CA 1
ATOM 1257 C C . ILE A 1 159 ? 2.994 -28.064 16.882 1.00 83.94 159 ILE A C 1
ATOM 1259 O O . ILE A 1 159 ? 3.107 -27.515 15.788 1.00 83.94 159 ILE A O 1
ATOM 1263 N N . SER A 1 160 ? 2.944 -29.394 16.999 1.00 84.31 160 SER A N 1
ATOM 1264 C CA . SER A 1 160 ? 3.024 -30.283 15.831 1.00 84.31 160 SER A CA 1
ATOM 1265 C C . SER A 1 160 ? 1.858 -30.076 14.860 1.00 84.31 160 SER A C 1
ATOM 1267 O O . SER A 1 160 ? 2.060 -30.067 13.647 1.00 84.31 160 SER A O 1
ATOM 1269 N N . ASN A 1 161 ? 0.643 -29.841 15.363 1.00 86.94 161 ASN A N 1
ATOM 1270 C CA . ASN A 1 161 ? -0.500 -29.508 14.513 1.00 86.94 161 ASN A CA 1
ATOM 1271 C C . ASN A 1 161 ? -0.299 -28.177 13.775 1.00 86.94 161 ASN A C 1
ATOM 1273 O O . ASN A 1 161 ? -0.581 -28.112 12.582 1.00 86.94 161 ASN A O 1
ATOM 1277 N N . LEU A 1 162 ? 0.243 -27.148 14.435 1.00 85.81 162 LEU A N 1
ATOM 1278 C CA . LEU A 1 162 ? 0.579 -25.866 13.804 1.00 85.81 162 LEU A CA 1
ATOM 1279 C C . LEU A 1 162 ? 1.645 -26.030 12.713 1.00 85.81 162 LEU A C 1
ATOM 1281 O O . LEU A 1 162 ? 1.508 -25.460 11.630 1.00 85.81 162 LEU A O 1
ATOM 1285 N N . GLU A 1 163 ? 2.675 -26.842 12.962 1.00 85.56 163 GLU A N 1
ATOM 1286 C CA . GLU A 1 163 ? 3.698 -27.181 11.965 1.00 85.56 163 GLU A CA 1
ATOM 1287 C C . GLU A 1 163 ? 3.099 -27.907 10.753 1.00 85.56 163 GLU A C 1
ATOM 1289 O O . GLU A 1 163 ? 3.452 -27.605 9.612 1.00 85.56 163 GLU A O 1
ATOM 1294 N N . HIS A 1 164 ? 2.143 -28.814 10.968 1.00 85.62 164 HIS A N 1
ATOM 1295 C CA . HIS A 1 164 ? 1.406 -29.457 9.880 1.00 85.62 164 HIS A CA 1
ATOM 1296 C C . HIS A 1 164 ? 0.476 -28.481 9.147 1.00 85.62 164 HIS A C 1
ATOM 1298 O O . HIS A 1 164 ? 0.408 -28.520 7.914 1.00 85.62 164 HIS A O 1
ATOM 1304 N N . SER A 1 165 ? -0.186 -27.565 9.862 1.00 86.06 165 SER A N 1
ATOM 1305 C CA . SER A 1 165 ? -1.046 -26.529 9.281 1.00 86.06 165 SER A CA 1
ATOM 1306 C C . SER A 1 165 ? -0.281 -25.614 8.324 1.00 86.06 165 SER A C 1
ATOM 1308 O O . SER A 1 165 ? -0.868 -25.177 7.338 1.00 86.06 165 SER A O 1
ATOM 1310 N N . LEU A 1 166 ? 1.032 -25.395 8.498 1.00 86.69 166 LEU A N 1
ATOM 1311 C CA . LEU A 1 166 ? 1.856 -24.635 7.536 1.00 86.69 166 LEU A CA 1
ATOM 1312 C C . LEU A 1 166 ? 1.742 -25.170 6.100 1.00 86.69 166 LEU A C 1
ATOM 1314 O O . LEU A 1 166 ? 1.775 -24.391 5.142 1.00 86.69 166 LEU A O 1
ATOM 1318 N N . LEU A 1 167 ? 1.578 -26.487 5.927 1.00 85.94 167 LEU A N 1
ATOM 1319 C CA . LEU A 1 167 ? 1.405 -27.105 4.610 1.00 85.94 167 LEU A CA 1
ATOM 1320 C C . LEU A 1 167 ? 0.122 -26.618 3.922 1.00 85.94 167 LEU A C 1
ATOM 1322 O O . LEU A 1 167 ? 0.136 -26.376 2.715 1.00 85.94 167 LEU A O 1
ATOM 1326 N N . ASN A 1 168 ? -0.949 -26.398 4.690 1.00 88.00 168 ASN A N 1
ATOM 1327 C CA . ASN A 1 168 ? -2.245 -25.934 4.184 1.00 88.00 168 ASN A CA 1
ATOM 1328 C C . ASN A 1 168 ? -2.187 -24.493 3.652 1.00 88.00 168 ASN A C 1
ATOM 1330 O O . ASN A 1 168 ? -2.973 -24.131 2.779 1.00 88.00 168 ASN A O 1
ATOM 1334 N N . TYR A 1 169 ? -1.237 -23.684 4.133 1.00 86.50 169 TYR A N 1
ATOM 1335 C CA . TYR A 1 169 ? -1.016 -22.300 3.694 1.00 86.50 169 TYR A CA 1
ATOM 1336 C C . TYR A 1 169 ? 0.126 -22.172 2.669 1.00 86.50 169 TYR A C 1
ATOM 1338 O O . TYR A 1 169 ? 0.604 -21.069 2.403 1.00 86.50 169 TYR A O 1
ATOM 1346 N N . GLU A 1 170 ? 0.577 -23.288 2.080 1.00 84.19 170 GLU A N 1
ATOM 1347 C CA . GLU A 1 170 ? 1.706 -23.344 1.138 1.00 84.19 170 GLU A CA 1
ATOM 1348 C C . GLU A 1 170 ? 3.035 -22.814 1.730 1.00 84.19 170 GLU A C 1
ATOM 1350 O O . GLU A 1 170 ? 3.895 -22.287 1.013 1.00 84.19 170 GLU A O 1
ATOM 1355 N N . LEU A 1 171 ? 3.232 -22.966 3.045 1.00 84.31 171 LEU A N 1
ATOM 1356 C CA . LEU A 1 171 ? 4.430 -22.561 3.795 1.00 84.31 171 LEU A 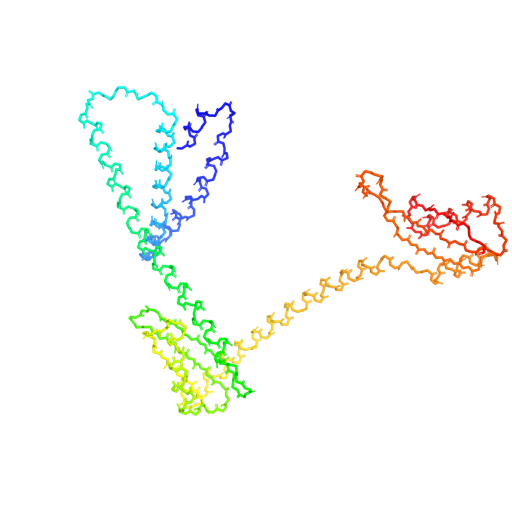CA 1
ATOM 1357 C C . LEU A 1 171 ? 5.398 -23.747 4.003 1.00 84.31 171 LEU A C 1
ATOM 1359 O O . LEU A 1 171 ? 6.044 -23.868 5.037 1.00 84.31 171 LEU A O 1
ATOM 1363 N N . THR A 1 172 ? 5.539 -24.622 3.001 1.00 72.88 172 THR A N 1
ATOM 1364 C CA . THR A 1 172 ? 6.179 -25.954 3.118 1.00 72.88 172 THR A CA 1
ATOM 1365 C C . THR A 1 172 ? 7.687 -25.973 3.405 1.00 72.88 172 THR A C 1
ATOM 1367 O O . THR A 1 172 ? 8.252 -27.037 3.639 1.00 72.88 172 THR A O 1
ATOM 1370 N N . LYS A 1 173 ? 8.368 -24.825 3.350 1.00 78.44 173 LYS A N 1
ATOM 1371 C CA . LYS A 1 173 ? 9.815 -24.693 3.611 1.00 78.44 173 LYS A CA 1
ATOM 1372 C C . LYS A 1 173 ? 10.108 -23.723 4.751 1.00 78.44 173 LYS A C 1
ATOM 1374 O O . LYS A 1 173 ? 11.184 -23.135 4.784 1.00 78.44 173 LYS A O 1
ATOM 1379 N N . THR A 1 174 ? 9.127 -23.501 5.616 1.00 84.25 174 THR A N 1
ATOM 1380 C CA . THR A 1 174 ? 9.186 -22.473 6.646 1.00 84.25 174 THR A CA 1
ATOM 1381 C C . THR A 1 174 ? 9.368 -23.119 8.006 1.00 84.25 174 THR A C 1
ATOM 1383 O O . THR A 1 174 ? 8.576 -23.973 8.394 1.00 84.25 174 THR A O 1
ATOM 1386 N N . LYS A 1 175 ? 10.407 -22.715 8.735 1.00 85.56 175 LYS A N 1
ATOM 1387 C CA . LYS A 1 175 ? 10.629 -23.151 10.112 1.00 85.56 175 LYS A CA 1
ATOM 1388 C C . LYS A 1 175 ? 9.778 -22.306 11.056 1.00 85.56 175 LYS A C 1
ATOM 1390 O O . LYS A 1 175 ? 9.928 -21.085 11.070 1.00 85.56 175 LYS A O 1
ATOM 1395 N N . LEU A 1 176 ? 8.909 -22.943 11.832 1.00 85.75 176 LEU A N 1
ATOM 1396 C CA . LEU A 1 176 ? 8.149 -22.281 12.889 1.00 85.75 176 LEU A CA 1
ATOM 1397 C C . LEU A 1 176 ? 8.955 -22.326 14.189 1.00 85.75 176 LEU A C 1
ATOM 1399 O O . LEU A 1 176 ? 9.402 -23.386 14.617 1.00 85.75 176 LEU A O 1
ATOM 1403 N N . VAL A 1 177 ? 9.178 -21.165 14.795 1.00 84.62 177 VAL A N 1
ATOM 1404 C CA . VAL A 1 177 ? 9.854 -21.024 16.086 1.00 84.62 177 VAL A CA 1
ATOM 1405 C C . VAL A 1 177 ? 8.886 -20.339 17.035 1.00 84.62 177 VAL A C 1
ATOM 1407 O O . VAL A 1 177 ? 8.565 -19.167 16.862 1.00 84.62 177 VAL A O 1
ATOM 1410 N N . ILE A 1 178 ? 8.411 -21.074 18.036 1.00 83.88 178 ILE A N 1
ATOM 1411 C CA . ILE A 1 178 ? 7.508 -20.538 19.054 1.00 83.88 178 ILE A CA 1
ATOM 1412 C C . ILE A 1 178 ? 8.339 -20.183 20.285 1.00 83.88 178 ILE A C 1
ATOM 1414 O O . ILE A 1 17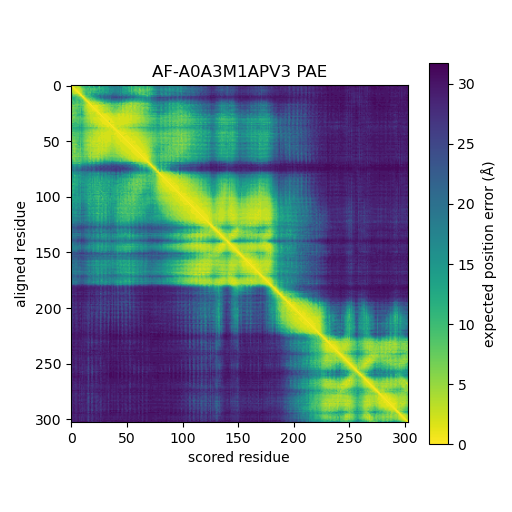8 ? 9.007 -21.043 20.859 1.00 83.88 178 ILE A O 1
ATOM 1418 N N . LYS A 1 179 ? 8.302 -18.913 20.691 1.00 81.38 179 LYS A N 1
ATOM 1419 C CA . LYS A 1 179 ? 8.911 -18.432 21.935 1.00 81.38 179 LYS A CA 1
ATOM 1420 C C . LYS A 1 179 ? 7.807 -18.168 22.954 1.00 81.38 179 LYS A C 1
ATOM 1422 O O . LYS A 1 179 ? 6.943 -17.321 22.738 1.00 81.38 179 LYS A O 1
ATOM 1427 N N . GLN A 1 180 ? 7.838 -18.910 24.058 1.00 71.00 180 GLN A N 1
ATOM 1428 C CA . GLN A 1 180 ? 6.859 -18.833 25.142 1.00 71.00 180 GLN A CA 1
ATOM 1429 C C . GLN A 1 180 ? 7.547 -18.687 26.498 1.00 71.00 180 GLN A C 1
ATOM 1431 O O . GLN A 1 180 ? 8.570 -19.318 26.764 1.00 71.00 180 GLN A O 1
ATOM 1436 N N . GLY A 1 181 ? 6.946 -17.876 27.369 1.00 59.88 181 GLY A N 1
ATOM 1437 C CA . GLY A 1 181 ? 7.373 -17.706 28.756 1.00 59.88 181 GLY A CA 1
ATOM 1438 C C . GLY A 1 181 ? 8.479 -16.669 28.977 1.00 59.88 181 GLY A C 1
ATOM 1439 O O . GLY A 1 181 ? 9.073 -16.123 28.053 1.00 59.88 181 GLY A O 1
ATOM 1440 N N . THR A 1 182 ? 8.755 -16.397 30.252 1.00 52.81 182 THR A N 1
ATOM 1441 C CA . THR A 1 182 ? 9.755 -15.427 30.735 1.00 52.81 182 THR A CA 1
ATOM 1442 C C . THR A 1 182 ? 11.196 -15.951 30.698 1.00 52.81 182 THR A C 1
ATOM 1444 O O . THR A 1 182 ? 12.119 -15.213 31.016 1.00 52.81 182 THR A O 1
ATOM 1447 N N . ALA A 1 183 ? 11.410 -17.216 30.320 1.00 49.69 183 ALA A N 1
ATOM 1448 C CA . ALA A 1 183 ? 12.705 -17.896 30.426 1.00 49.69 183 ALA A CA 1
ATOM 1449 C C . ALA A 1 183 ? 13.727 -17.508 29.338 1.00 49.69 183 ALA A C 1
ATOM 1451 O O . ALA A 1 183 ? 14.918 -17.757 29.506 1.00 49.69 183 ALA A O 1
ATOM 1452 N N . HIS A 1 184 ? 13.281 -16.898 28.236 1.00 47.69 184 HIS A N 1
ATOM 1453 C CA . HIS A 1 184 ? 14.144 -16.457 27.130 1.00 47.69 184 HIS A CA 1
ATOM 1454 C C . HIS A 1 184 ? 14.296 -14.936 27.030 1.00 47.69 184 HIS A C 1
ATOM 1456 O O . HIS A 1 184 ? 14.862 -14.443 26.057 1.00 47.69 184 HIS A O 1
ATOM 1462 N N . PHE A 1 185 ? 13.806 -14.199 28.025 1.00 51.84 185 PHE A N 1
ATOM 1463 C CA . PHE A 1 185 ? 13.817 -12.744 28.034 1.00 51.84 185 PHE A CA 1
ATOM 1464 C C . PHE A 1 185 ? 14.499 -12.235 29.301 1.00 51.84 185 PHE A C 1
ATOM 1466 O O . PHE A 1 185 ? 14.130 -12.632 30.408 1.00 51.84 185 PHE A O 1
ATOM 1473 N N . ASP A 1 186 ? 15.469 -11.332 29.152 1.00 55.38 186 ASP A N 1
ATOM 1474 C CA . ASP A 1 186 ? 16.054 -10.642 30.296 1.00 55.38 186 ASP A CA 1
ATOM 1475 C C . ASP A 1 186 ? 14.969 -9.777 30.980 1.00 55.38 186 ASP A C 1
ATOM 1477 O O . ASP A 1 186 ? 14.358 -8.922 30.329 1.00 55.38 186 ASP A O 1
ATOM 1481 N N . PRO A 1 187 ? 14.712 -9.935 32.296 1.00 55.84 187 PRO A N 1
ATOM 1482 C CA . PRO A 1 187 ? 13.617 -9.252 33.003 1.00 55.84 187 PRO A CA 1
ATOM 1483 C C . PRO A 1 187 ? 13.646 -7.716 32.939 1.00 55.84 187 PRO A C 1
ATOM 1485 O O . PRO A 1 187 ? 12.632 -7.066 33.205 1.00 55.84 187 PRO A O 1
ATOM 1488 N N . ASN A 1 188 ? 14.804 -7.133 32.618 1.00 58.22 188 ASN A N 1
ATOM 1489 C CA . ASN A 1 188 ? 14.988 -5.690 32.488 1.00 58.22 188 ASN A CA 1
ATOM 1490 C C . ASN A 1 188 ? 14.642 -5.158 31.089 1.00 58.22 188 ASN A C 1
ATOM 1492 O O . ASN A 1 188 ? 14.251 -4.001 30.981 1.00 58.22 188 ASN A O 1
ATOM 1496 N N . GLU A 1 189 ? 14.718 -5.982 30.043 1.00 55.75 189 GLU A N 1
ATOM 1497 C CA . GLU A 1 189 ? 14.446 -5.568 28.657 1.00 55.75 189 GLU A CA 1
ATOM 1498 C C . GLU A 1 189 ? 12.933 -5.539 28.359 1.00 55.75 189 GLU A C 1
ATOM 1500 O O . GLU A 1 189 ? 12.437 -4.681 27.628 1.00 55.75 189 GLU A O 1
ATOM 1505 N N . ILE A 1 190 ? 12.170 -6.417 29.025 1.00 55.56 190 ILE A N 1
ATOM 1506 C CA . ILE A 1 190 ? 10.703 -6.505 28.922 1.00 55.56 190 ILE A CA 1
ATOM 1507 C C . ILE A 1 190 ? 10.020 -5.259 29.508 1.00 55.56 190 ILE A C 1
ATOM 1509 O O . ILE A 1 190 ? 9.009 -4.791 28.993 1.00 55.56 190 ILE A O 1
ATOM 1513 N N . LYS A 1 191 ? 10.533 -4.702 30.609 1.00 59.03 191 LYS A N 1
ATOM 1514 C CA . LYS A 1 191 ? 9.776 -3.701 31.379 1.00 59.03 191 LYS A CA 1
ATOM 1515 C C . LYS A 1 191 ? 9.732 -2.321 30.747 1.00 59.03 191 LYS A C 1
ATOM 1517 O O . LYS A 1 191 ? 8.734 -1.639 30.934 1.00 59.03 191 LYS A O 1
ATOM 1522 N N . SER A 1 192 ? 10.790 -1.887 30.070 1.00 59.09 192 SER A N 1
ATOM 1523 C CA . SER A 1 192 ? 10.814 -0.556 29.460 1.00 59.09 192 SER A CA 1
ATOM 1524 C C . SER A 1 192 ? 10.298 -0.609 28.034 1.00 59.09 192 SER A C 1
ATOM 1526 O O . SER A 1 192 ? 9.330 0.066 27.722 1.00 59.09 192 SER A O 1
ATOM 1528 N N . THR A 1 193 ? 10.870 -1.468 27.193 1.00 59.44 193 THR A N 1
ATOM 1529 C CA . THR A 1 193 ? 10.624 -1.421 25.748 1.00 59.44 193 THR A CA 1
ATOM 1530 C C . THR A 1 193 ? 9.256 -1.993 25.382 1.00 59.44 193 THR A C 1
ATOM 1532 O O . THR A 1 193 ? 8.521 -1.381 24.615 1.00 59.44 193 THR A O 1
ATOM 1535 N N . VAL A 1 194 ? 8.858 -3.123 25.984 1.00 65.75 194 VAL A N 1
ATOM 1536 C CA . VAL A 1 194 ? 7.551 -3.748 25.700 1.00 65.75 194 VAL A CA 1
ATOM 1537 C C . VAL A 1 194 ? 6.413 -2.943 26.327 1.00 65.75 194 VAL A C 1
ATOM 1539 O O . VAL A 1 194 ? 5.365 -2.778 25.710 1.00 65.75 194 VAL A O 1
ATOM 1542 N N . LEU A 1 195 ? 6.614 -2.390 27.528 1.00 70.44 195 LEU A N 1
ATOM 1543 C CA . LEU A 1 195 ? 5.627 -1.505 28.148 1.00 70.44 195 LEU A CA 1
ATOM 1544 C C . LEU A 1 195 ? 5.444 -0.222 27.332 1.00 70.44 195 LEU A C 1
ATOM 1546 O O . LEU A 1 195 ? 4.314 0.213 27.143 1.00 70.44 195 LEU A O 1
ATOM 1550 N N . GLU A 1 196 ? 6.527 0.366 26.829 1.00 69.75 196 GLU A N 1
ATOM 1551 C CA . GLU A 1 196 ? 6.482 1.581 26.015 1.00 69.75 196 GLU A CA 1
ATOM 1552 C C . GLU A 1 196 ? 5.826 1.317 24.648 1.00 69.75 196 GLU A C 1
ATOM 1554 O O . GLU A 1 196 ? 4.985 2.103 24.209 1.00 69.75 196 GLU A O 1
ATOM 1559 N N . GLU A 1 197 ? 6.086 0.169 24.017 1.00 71.38 197 GLU A N 1
ATOM 1560 C CA . GLU A 1 197 ? 5.438 -0.235 22.759 1.00 71.38 197 GLU A CA 1
ATOM 1561 C C . GLU A 1 197 ? 3.937 -0.539 22.938 1.00 71.38 197 GLU A C 1
ATOM 1563 O O . GLU A 1 197 ? 3.093 -0.095 22.155 1.00 71.38 197 GLU A O 1
ATOM 1568 N N . VAL A 1 198 ? 3.559 -1.231 24.016 1.00 72.00 198 VAL A N 1
ATOM 1569 C CA . VAL A 1 198 ? 2.149 -1.504 24.342 1.00 72.00 198 VAL A CA 1
ATOM 1570 C C . VAL A 1 198 ? 1.412 -0.212 24.708 1.00 72.00 198 VAL A C 1
ATOM 1572 O O . VAL A 1 198 ? 0.308 0.032 24.213 1.00 72.00 198 VAL A O 1
ATOM 1575 N N . LEU A 1 199 ? 2.023 0.656 25.521 1.00 74.25 199 LEU A N 1
ATOM 1576 C CA . LEU A 1 199 ? 1.461 1.962 25.870 1.00 74.25 199 LEU A CA 1
ATOM 1577 C C . LEU A 1 199 ? 1.276 2.836 24.631 1.00 74.25 199 LEU A C 1
ATOM 1579 O O . LEU A 1 199 ? 0.203 3.407 24.461 1.00 74.25 199 LEU A O 1
ATOM 1583 N N . THR A 1 200 ? 2.270 2.922 23.747 1.00 77.00 200 THR A N 1
ATOM 1584 C CA . THR A 1 200 ? 2.172 3.735 22.521 1.00 77.00 200 THR A CA 1
ATOM 1585 C C . THR A 1 200 ? 1.077 3.221 21.592 1.00 77.00 200 THR A C 1
ATOM 1587 O O . THR A 1 200 ? 0.233 4.009 21.162 1.00 77.00 200 THR A O 1
ATOM 1590 N N . ARG A 1 201 ? 0.972 1.903 21.382 1.00 79.56 201 ARG A N 1
ATOM 1591 C CA . ARG A 1 201 ? -0.108 1.302 20.579 1.00 79.56 201 ARG A CA 1
ATOM 1592 C C . ARG A 1 201 ? -1.498 1.549 21.173 1.00 79.56 201 ARG A C 1
ATOM 1594 O O . ARG A 1 201 ? -2.448 1.838 20.434 1.00 79.56 201 ARG A O 1
ATOM 1601 N N . HIS A 1 202 ? -1.640 1.468 22.497 1.00 75.31 202 HIS A N 1
ATOM 1602 C CA . HIS A 1 202 ? -2.894 1.815 23.168 1.00 75.31 202 HIS A CA 1
ATOM 1603 C C . HIS A 1 202 ? -3.209 3.310 23.062 1.00 75.31 202 HIS A C 1
ATOM 1605 O O . HIS A 1 202 ? -4.355 3.657 22.773 1.00 75.31 202 HIS A O 1
ATOM 1611 N N . LEU A 1 203 ? -2.218 4.188 23.228 1.00 82.19 203 LEU A N 1
ATOM 1612 C CA . LEU A 1 203 ? -2.381 5.637 23.085 1.00 82.19 203 LEU A CA 1
ATOM 1613 C C . LEU A 1 203 ? -2.800 6.025 21.662 1.00 82.19 203 LEU A C 1
ATOM 1615 O O . LEU A 1 203 ? -3.707 6.840 21.500 1.00 82.19 203 LEU A O 1
ATOM 1619 N N . ASP A 1 204 ? -2.222 5.408 20.634 1.00 84.19 204 ASP A N 1
ATOM 1620 C CA . ASP A 1 204 ? -2.593 5.669 19.239 1.00 84.19 204 ASP A CA 1
ATOM 1621 C C . ASP A 1 204 ? -3.996 5.147 18.911 1.00 84.19 204 ASP A C 1
ATOM 1623 O O . ASP A 1 204 ? -4.796 5.830 18.261 1.00 84.19 204 ASP A O 1
ATOM 1627 N N . THR A 1 205 ? -4.356 3.975 19.441 1.00 81.56 205 THR A N 1
ATOM 1628 C CA . THR A 1 205 ? -5.723 3.454 19.319 1.00 81.56 205 THR A CA 1
ATOM 1629 C C . THR A 1 205 ? -6.727 4.392 19.994 1.00 81.56 205 THR A C 1
ATOM 1631 O O . THR A 1 205 ? -7.773 4.686 19.410 1.00 81.56 205 THR A O 1
ATOM 1634 N N . LEU A 1 206 ? -6.415 4.906 21.188 1.00 83.44 206 LEU A N 1
ATOM 1635 C CA . LEU A 1 206 ? -7.257 5.868 21.906 1.00 83.44 206 LEU A CA 1
ATOM 1636 C C . LEU A 1 206 ? -7.406 7.182 21.135 1.00 83.44 206 LEU A C 1
ATOM 1638 O O . LEU A 1 206 ? -8.537 7.620 20.933 1.00 83.44 206 LEU A O 1
ATOM 1642 N N . ARG A 1 207 ? -6.313 7.747 20.609 1.00 84.81 207 ARG A N 1
ATOM 1643 C CA . ARG A 1 207 ? -6.351 8.952 19.759 1.00 84.81 207 ARG A CA 1
ATOM 1644 C C . ARG A 1 207 ? -7.266 8.773 18.553 1.00 84.81 207 ARG A C 1
ATOM 1646 O O . ARG A 1 207 ? -8.137 9.604 18.314 1.00 84.81 207 ARG A O 1
ATOM 1653 N N . SER A 1 208 ? -7.138 7.655 17.836 1.00 85.44 208 SER A N 1
ATOM 1654 C CA . SER A 1 208 ? -7.985 7.376 16.666 1.00 85.44 208 SER A CA 1
ATOM 1655 C C . SER A 1 208 ? -9.476 7.268 17.023 1.00 85.44 208 SER A C 1
ATOM 1657 O O . SER A 1 208 ? -10.350 7.661 16.245 1.00 85.44 208 SER A O 1
ATOM 1659 N N . ARG A 1 209 ? -9.791 6.746 18.218 1.00 82.12 209 ARG A N 1
ATOM 1660 C CA . ARG A 1 209 ? -11.164 6.668 18.731 1.00 82.12 209 ARG A CA 1
ATOM 1661 C C . ARG A 1 209 ? -11.680 8.044 19.138 1.00 82.12 209 ARG A C 1
ATOM 1663 O O . ARG A 1 209 ? -12.815 8.364 18.798 1.00 82.12 209 ARG A O 1
ATOM 1670 N N . GLU A 1 210 ? -10.869 8.861 19.803 1.00 87.38 210 GLU A N 1
ATOM 1671 C CA . GLU A 1 210 ? -11.226 10.239 20.161 1.00 87.38 210 GLU A CA 1
ATOM 1672 C C . GLU A 1 210 ? -11.487 11.104 18.926 1.00 87.38 210 GLU A C 1
ATOM 1674 O O . GLU A 1 210 ? -12.478 11.834 18.891 1.00 87.38 210 GLU A O 1
ATOM 1679 N N . GLU A 1 211 ? -10.672 10.979 17.877 1.00 91.25 211 GLU A N 1
ATOM 1680 C CA . GLU A 1 211 ? -10.907 11.666 16.603 1.00 91.25 211 GLU A CA 1
ATOM 1681 C C . GLU A 1 211 ? -12.234 11.245 15.970 1.00 91.25 211 GLU A C 1
ATOM 1683 O O . GLU A 1 211 ? -13.031 12.104 15.585 1.00 91.25 211 GLU A O 1
ATOM 1688 N N . LYS A 1 212 ? -12.530 9.939 15.930 1.00 86.69 212 LYS A N 1
ATOM 1689 C CA . LYS A 1 212 ? -13.827 9.437 15.447 1.00 86.69 212 LYS A CA 1
ATOM 1690 C C . LYS A 1 212 ? -14.987 9.962 16.283 1.00 86.69 212 LYS A C 1
ATOM 1692 O O . LYS A 1 212 ? -15.983 10.399 15.716 1.00 86.69 212 LYS A O 1
ATOM 1697 N N . ILE A 1 213 ? -14.866 9.968 17.611 1.00 89.38 213 ILE A N 1
ATOM 1698 C CA . ILE A 1 213 ? -15.891 10.529 18.502 1.00 89.38 213 ILE A CA 1
ATOM 1699 C C . ILE A 1 213 ? -16.077 12.019 18.213 1.00 89.38 213 ILE A C 1
ATOM 1701 O O . ILE A 1 213 ? -17.210 12.487 18.130 1.00 89.38 213 ILE A O 1
ATOM 1705 N N . LYS A 1 214 ? -15.000 12.777 18.002 1.00 86.44 214 LYS A N 1
ATOM 1706 C CA . LYS A 1 214 ? -15.068 14.206 17.673 1.00 86.44 214 LYS A CA 1
ATOM 1707 C C . LYS A 1 214 ? -15.758 14.459 16.331 1.00 86.44 214 LYS A C 1
ATOM 1709 O O . LYS A 1 214 ? -16.604 15.345 16.243 1.00 86.44 214 LYS A O 1
ATOM 1714 N N . VAL A 1 215 ? -15.450 13.668 15.305 1.00 89.88 215 VAL A N 1
ATOM 1715 C CA . VAL A 1 215 ? -16.118 13.755 13.996 1.00 89.88 215 VAL A CA 1
ATOM 1716 C C . VAL A 1 215 ? -17.598 13.397 14.127 1.00 89.88 215 VAL A C 1
ATOM 1718 O O . VAL A 1 215 ? -18.452 14.182 13.726 1.00 89.88 215 VAL A O 1
ATOM 1721 N N . LEU A 1 216 ? -17.920 12.274 14.772 1.00 83.56 216 LEU A N 1
ATOM 1722 C CA . LEU A 1 216 ? -19.300 11.817 14.953 1.00 83.56 216 LEU A CA 1
ATOM 1723 C C . LEU A 1 216 ? -20.126 12.775 15.814 1.00 83.56 216 LEU A C 1
ATOM 1725 O O . LEU A 1 216 ? -21.298 13.002 15.534 1.00 83.56 216 LEU A O 1
ATOM 1729 N N . THR A 1 217 ? -19.535 13.370 16.851 1.00 72.69 217 THR A N 1
ATOM 1730 C CA . THR A 1 217 ? -20.205 14.396 17.663 1.00 72.69 217 THR A CA 1
ATOM 1731 C C . THR A 1 217 ? -20.432 15.674 16.865 1.00 72.69 217 THR A C 1
ATOM 1733 O O . THR A 1 217 ? -21.506 16.257 16.980 1.00 72.69 217 THR A O 1
ATOM 1736 N N . GLN A 1 218 ? -19.501 16.088 16.002 1.00 74.81 218 GLN A N 1
ATOM 1737 C CA . GLN A 1 218 ? -19.719 17.207 15.080 1.00 74.81 218 GLN A CA 1
ATOM 1738 C C . GLN A 1 218 ? -20.805 16.908 14.042 1.00 74.81 218 GLN A C 1
ATOM 1740 O O . GLN A 1 218 ? -21.629 17.778 13.764 1.00 74.81 218 GLN A O 1
ATOM 1745 N N . GLU A 1 219 ? -20.854 15.699 13.490 1.00 78.19 219 GLU A N 1
ATOM 1746 C CA . GLU A 1 219 ? -21.930 15.266 12.594 1.00 78.19 219 GLU A CA 1
ATOM 1747 C C . GLU A 1 219 ? -23.273 15.206 13.318 1.00 78.19 219 GLU A C 1
ATOM 1749 O O . GLU A 1 219 ? -24.267 15.707 12.798 1.00 78.19 219 GLU A O 1
ATOM 1754 N N . LEU A 1 220 ? -23.300 14.704 14.555 1.00 70.44 220 LEU A N 1
ATOM 1755 C CA . LEU A 1 220 ? -24.477 14.744 15.418 1.00 70.44 220 LEU A CA 1
ATOM 1756 C C . LEU A 1 220 ? -24.888 16.171 15.757 1.00 70.44 220 LEU A C 1
ATOM 1758 O O . LEU A 1 220 ? -26.078 16.420 15.823 1.00 70.44 220 LEU A O 1
ATOM 1762 N N . ILE A 1 221 ? -23.967 17.114 15.960 1.00 61.25 221 ILE A N 1
ATOM 1763 C CA . ILE A 1 221 ? -24.298 18.530 16.187 1.00 61.25 221 ILE A CA 1
ATOM 1764 C C . ILE A 1 221 ? -24.820 19.172 14.901 1.00 61.25 221 ILE A C 1
ATOM 1766 O O . ILE A 1 221 ? -25.769 19.940 14.968 1.00 61.25 221 ILE A O 1
ATOM 1770 N N . LYS A 1 222 ? -24.287 18.834 13.722 1.00 61.81 222 LYS A N 1
ATOM 1771 C CA . LYS A 1 222 ? -24.846 19.278 12.429 1.00 61.81 222 LYS A CA 1
ATOM 1772 C C . LYS A 1 222 ? -26.236 18.681 12.178 1.00 61.81 222 LYS A C 1
ATOM 1774 O O . LYS A 1 222 ? -27.132 19.379 11.712 1.00 61.81 222 LYS A O 1
ATOM 1779 N N . ALA A 1 223 ? -26.441 17.414 12.536 1.00 63.59 223 ALA A N 1
ATOM 1780 C CA . ALA A 1 223 ? -27.721 16.720 12.425 1.00 63.59 223 ALA A CA 1
ATOM 1781 C C . ALA A 1 223 ? -28.736 17.185 13.486 1.00 63.59 223 ALA A C 1
ATOM 1783 O O . ALA A 1 223 ? -29.907 17.369 13.174 1.00 63.59 223 ALA A O 1
ATOM 1784 N N . LYS A 1 224 ? -28.302 17.441 14.726 1.00 56.56 224 LYS A N 1
ATOM 1785 C CA . LYS A 1 224 ? -29.123 17.993 15.817 1.00 56.56 224 LYS A CA 1
ATOM 1786 C C . LYS A 1 224 ? -29.345 19.494 15.683 1.00 56.56 224 LYS A C 1
ATOM 1788 O O . LYS A 1 224 ? -30.376 19.973 16.124 1.00 56.56 224 LYS A O 1
ATOM 1793 N N . GLY A 1 225 ? -28.448 20.227 15.031 1.00 53.38 225 GLY A N 1
ATOM 1794 C CA . GLY A 1 225 ? -28.639 21.625 14.639 1.00 53.38 225 GLY A CA 1
ATOM 1795 C C . GLY A 1 225 ? -29.771 21.805 13.623 1.00 53.38 225 GLY A C 1
ATOM 1796 O O . GLY A 1 225 ? -30.282 22.908 13.474 1.00 53.38 225 GLY A O 1
ATOM 1797 N N . ARG A 1 226 ? -30.218 20.715 12.978 1.00 54.31 226 ARG A N 1
ATOM 1798 C CA . ARG A 1 226 ? -31.480 20.653 12.221 1.00 54.31 226 ARG A CA 1
ATOM 1799 C C . ARG A 1 226 ? -32.713 20.360 13.086 1.00 54.31 226 ARG A C 1
ATOM 1801 O O . ARG A 1 226 ? -33.828 20.499 12.591 1.00 54.31 226 ARG A O 1
ATOM 1808 N N . ILE A 1 227 ? -32.553 19.961 14.351 1.00 56.91 227 ILE A N 1
ATOM 1809 C CA . ILE A 1 227 ? -33.666 19.804 15.295 1.00 56.91 227 ILE A CA 1
ATOM 1810 C C . ILE A 1 227 ? -33.979 21.190 15.837 1.00 56.91 227 ILE A C 1
ATOM 1812 O O . ILE A 1 227 ? -33.425 21.660 16.829 1.00 56.91 227 ILE A O 1
ATOM 1816 N N . LEU A 1 228 ? -34.867 21.865 15.128 1.00 63.19 228 LEU A N 1
ATOM 1817 C CA . LEU A 1 228 ? -35.413 23.137 15.552 1.00 63.19 228 LEU A CA 1
ATOM 1818 C C . LEU A 1 228 ? -36.066 22.970 16.940 1.00 63.19 228 LEU A C 1
ATOM 1820 O O . LEU A 1 228 ? -36.676 21.929 17.195 1.00 63.19 228 LEU A O 1
ATOM 1824 N N . PRO A 1 229 ? -35.964 23.946 17.860 1.00 65.94 229 PRO A N 1
ATOM 1825 C CA . PRO A 1 229 ? -36.527 23.845 19.208 1.00 65.94 229 PRO A CA 1
ATOM 1826 C C . PRO A 1 229 ? -38.058 24.012 19.184 1.00 65.94 229 PRO A C 1
ATOM 1828 O O . PRO A 1 229 ? -38.613 24.967 19.728 1.00 65.94 229 PRO A O 1
ATOM 1831 N N . VAL A 1 230 ? -38.756 23.063 18.552 1.00 65.38 230 VAL A N 1
ATOM 1832 C CA . VAL A 1 230 ? -40.206 23.086 18.293 1.00 65.38 230 VAL A CA 1
ATOM 1833 C C . VAL A 1 230 ? -41.007 23.273 19.585 1.00 65.38 230 VAL A C 1
ATOM 1835 O O . VAL A 1 230 ? -41.976 24.022 19.598 1.00 65.38 230 VAL A O 1
ATOM 1838 N N . ASN A 1 231 ? -40.555 22.698 20.705 1.00 67.00 231 ASN A N 1
ATOM 1839 C CA . ASN A 1 231 ? -41.211 22.864 22.007 1.00 67.00 231 ASN A CA 1
ATOM 1840 C C . ASN A 1 231 ? -41.187 24.306 22.537 1.00 67.00 231 ASN A C 1
ATOM 1842 O O . ASN A 1 231 ? -42.142 24.734 23.182 1.00 67.00 231 ASN A O 1
ATOM 1846 N N . GLN A 1 232 ? -40.106 25.054 22.302 1.00 70.81 232 GLN A N 1
ATOM 1847 C CA . GLN A 1 232 ? -40.026 26.460 22.710 1.00 70.81 232 GLN A CA 1
ATOM 1848 C C . GLN A 1 232 ? -40.829 27.333 21.745 1.00 70.81 232 GLN A C 1
ATOM 1850 O O . GLN A 1 232 ? -41.661 28.125 22.183 1.00 70.81 232 GLN A O 1
ATOM 1855 N N . LEU A 1 233 ? -40.674 27.100 20.439 1.00 74.12 233 LEU A N 1
ATOM 1856 C CA . LEU A 1 233 ? -41.400 27.829 19.399 1.00 74.12 233 LEU A CA 1
ATOM 1857 C C . LEU A 1 233 ? -42.918 27.625 19.488 1.00 74.12 233 LEU A C 1
ATOM 1859 O O . LEU A 1 233 ? -43.668 28.568 19.269 1.00 74.12 233 LEU A O 1
ATOM 1863 N N . SER A 1 234 ? -43.389 26.435 19.868 1.00 70.56 234 SER A N 1
ATOM 1864 C CA . SER A 1 234 ? -44.818 26.178 20.078 1.00 70.56 234 SER A CA 1
ATOM 1865 C C . SER A 1 234 ? -45.381 26.954 21.271 1.00 70.56 234 SER A C 1
ATOM 1867 O O . SER A 1 234 ? -46.530 27.386 21.215 1.00 70.56 234 SER A O 1
ATOM 1869 N N . LYS A 1 235 ? -44.596 27.148 22.342 1.00 75.44 235 LYS A N 1
ATOM 1870 C CA . LYS A 1 235 ? -45.005 27.966 23.498 1.00 75.44 235 LYS A CA 1
ATOM 1871 C C . LYS A 1 235 ? -45.013 29.456 23.157 1.00 75.44 235 LYS A C 1
ATOM 1873 O O . LYS A 1 235 ? -45.936 30.158 23.552 1.00 75.44 235 LYS A O 1
ATOM 1878 N N . GLU A 1 236 ? -44.019 29.925 22.403 1.00 77.19 236 GLU A N 1
ATOM 1879 C CA . GLU A 1 236 ? -43.960 31.307 21.907 1.00 77.19 236 GLU A CA 1
ATOM 1880 C C . GLU A 1 236 ? -45.115 31.603 20.931 1.00 77.19 236 GLU A C 1
ATOM 1882 O O . GLU A 1 236 ? -45.777 32.630 21.056 1.00 77.19 236 GLU A O 1
ATOM 1887 N N . ALA A 1 237 ? -45.429 30.678 20.018 1.00 75.69 237 ALA A N 1
ATOM 1888 C CA . ALA A 1 237 ? -46.539 30.823 19.076 1.00 75.69 237 ALA A CA 1
ATOM 1889 C C . ALA A 1 237 ? -47.899 30.914 19.787 1.00 75.69 237 ALA A C 1
ATOM 1891 O O . ALA A 1 237 ? -48.699 31.779 19.442 1.00 75.69 237 ALA A O 1
ATOM 1892 N N . ALA A 1 238 ? -48.126 30.097 20.823 1.00 77.12 238 ALA A N 1
ATOM 1893 C CA . ALA A 1 238 ? -49.334 30.163 21.650 1.00 77.12 238 ALA A CA 1
ATOM 1894 C C . ALA A 1 238 ? -49.449 31.473 22.460 1.00 77.12 238 ALA A C 1
ATOM 1896 O O . ALA A 1 238 ? -50.551 31.881 22.818 1.00 77.12 238 ALA A O 1
ATOM 1897 N N . ALA A 1 239 ? -48.325 32.143 22.748 1.00 74.81 239 ALA A N 1
ATOM 1898 C CA . ALA A 1 239 ? -48.315 33.455 23.399 1.00 74.81 239 ALA A CA 1
ATOM 1899 C C . ALA A 1 239 ? -48.601 34.609 22.418 1.00 74.81 239 ALA A C 1
ATOM 1901 O O . ALA A 1 239 ? -49.169 35.625 22.813 1.00 74.81 239 ALA A O 1
ATOM 1902 N N . ILE A 1 240 ? -48.206 34.465 21.149 1.00 78.94 240 ILE A N 1
ATOM 1903 C CA . ILE A 1 240 ? -48.448 35.456 20.087 1.00 78.94 240 ILE A CA 1
ATOM 1904 C C . ILE A 1 240 ? -49.883 35.362 19.559 1.00 78.94 240 ILE A C 1
ATOM 1906 O O . ILE A 1 240 ? -50.485 36.391 19.243 1.00 78.94 240 ILE A O 1
ATOM 1910 N N . ASP A 1 241 ? -50.419 34.145 19.465 1.00 76.31 241 ASP A N 1
ATOM 1911 C CA . ASP A 1 241 ? -51.765 33.860 18.983 1.00 76.31 241 ASP A CA 1
ATOM 1912 C C . ASP A 1 241 ? -52.432 32.771 19.857 1.00 76.31 241 ASP A C 1
ATOM 1914 O O . ASP A 1 241 ? -52.084 31.590 19.746 1.00 76.31 241 ASP A O 1
ATOM 1918 N N . PRO A 1 242 ? -53.395 33.144 20.728 1.00 74.50 242 PRO A N 1
ATOM 1919 C CA . PRO A 1 242 ? -54.076 32.215 21.636 1.00 74.50 242 PRO A CA 1
ATOM 1920 C C . PRO A 1 242 ? -54.865 31.100 20.935 1.00 74.50 242 PRO A C 1
ATOM 1922 O O . PRO A 1 242 ? -55.249 30.116 21.574 1.00 74.50 242 PRO A O 1
ATOM 1925 N N . GLU A 1 243 ? -55.138 31.242 19.635 1.00 76.19 243 GLU A N 1
ATOM 1926 C CA . GLU A 1 243 ? -55.873 30.252 18.848 1.00 76.19 243 GLU A CA 1
ATOM 1927 C C . GLU A 1 243 ? -54.977 29.097 18.362 1.00 76.19 243 GLU A C 1
ATOM 1929 O O . GLU A 1 243 ? -55.494 28.093 17.863 1.00 76.19 243 GLU A O 1
ATOM 1934 N N . VAL A 1 244 ? -53.651 29.183 18.539 1.00 77.56 244 VAL A N 1
ATOM 1935 C CA . VAL A 1 244 ? -52.691 28.129 18.169 1.00 77.56 244 VAL A CA 1
ATOM 1936 C C . VAL A 1 244 ? -52.715 26.988 19.193 1.00 77.56 244 VAL A C 1
ATOM 1938 O O . VAL A 1 244 ? -52.444 27.170 20.378 1.00 77.56 244 VAL A O 1
ATOM 1941 N N . LYS A 1 245 ? -53.009 25.771 18.727 1.00 76.56 245 LYS A N 1
ATOM 1942 C CA . LYS A 1 245 ? -52.987 24.526 19.519 1.00 76.56 245 LYS A CA 1
ATOM 1943 C C . LYS A 1 245 ? -51.641 23.814 19.479 1.00 76.56 245 LYS A C 1
ATOM 1945 O O . LYS A 1 245 ? -51.264 23.180 20.460 1.00 76.56 245 LYS A O 1
ATOM 1950 N N . GLY A 1 246 ? -50.941 23.890 18.353 1.00 69.81 246 GLY A N 1
ATOM 1951 C CA . GLY A 1 246 ? -49.696 23.161 18.155 1.00 69.81 246 GLY A CA 1
ATOM 1952 C C . GLY A 1 246 ? -48.916 23.681 16.960 1.00 69.81 246 GLY A C 1
ATOM 1953 O O . GLY A 1 246 ? -49.491 24.205 16.008 1.00 69.81 246 GLY A O 1
ATOM 1954 N N . LEU A 1 247 ? -47.598 23.533 17.027 1.00 75.62 247 LEU A N 1
ATOM 1955 C CA . LEU A 1 247 ? -46.669 23.935 15.981 1.00 75.62 247 LEU A CA 1
ATOM 1956 C C . LEU A 1 247 ? -45.718 22.771 15.700 1.00 75.62 247 LEU A C 1
ATOM 1958 O O . LEU A 1 247 ? -45.099 22.243 16.620 1.00 75.62 247 LEU A O 1
ATOM 1962 N N . ALA A 1 248 ? -45.593 22.388 14.436 1.00 71.00 248 ALA A N 1
ATOM 1963 C CA . ALA A 1 248 ? -44.588 21.455 13.953 1.00 71.00 248 ALA A CA 1
ATOM 1964 C C . ALA A 1 248 ? -43.722 22.164 12.911 1.00 71.00 248 ALA A C 1
ATOM 1966 O O . ALA A 1 248 ? -44.230 22.866 12.037 1.00 71.00 248 ALA A O 1
ATOM 1967 N N . LEU A 1 249 ? -42.408 21.994 13.017 1.00 71.19 249 LEU A N 1
ATOM 1968 C CA . LEU A 1 249 ? -41.443 22.625 12.127 1.00 71.19 249 LEU A CA 1
ATOM 1969 C C . LEU A 1 249 ? -40.554 21.543 11.517 1.00 71.19 249 LEU A C 1
ATOM 1971 O O . LEU A 1 249 ? -40.016 20.706 12.242 1.00 71.19 249 LEU A O 1
ATOM 1975 N N . GLY A 1 250 ? -40.408 21.558 10.197 1.00 66.56 250 GLY A N 1
ATOM 1976 C CA . GLY A 1 250 ? -39.616 20.587 9.455 1.00 66.56 250 GLY A CA 1
ATOM 1977 C C . GLY A 1 250 ? -38.811 21.247 8.346 1.00 66.56 250 GLY A C 1
ATOM 1978 O O . GLY A 1 250 ? -39.232 22.240 7.757 1.00 66.56 250 GLY A O 1
ATOM 1979 N N . LEU A 1 251 ? -37.645 20.675 8.061 1.00 69.25 251 LEU A N 1
ATOM 1980 C CA . LEU A 1 251 ? -36.835 21.026 6.900 1.00 69.25 251 LEU A CA 1
ATOM 1981 C C . LEU A 1 251 ? -37.122 20.007 5.809 1.00 69.25 251 LEU A C 1
ATOM 1983 O O . LEU A 1 251 ? -36.836 18.823 5.996 1.00 69.25 251 LEU A O 1
ATOM 1987 N N . MET A 1 252 ? -37.686 20.451 4.692 1.00 64.00 252 MET A N 1
ATOM 1988 C CA . MET A 1 252 ? -38.025 19.565 3.585 1.00 64.00 252 MET A CA 1
ATOM 1989 C C . MET A 1 252 ? -37.261 19.994 2.329 1.00 64.00 252 MET A C 1
ATOM 1991 O O . MET A 1 252 ? -37.428 21.131 1.886 1.00 64.00 252 MET A O 1
ATOM 1995 N N . PRO A 1 253 ? -36.404 19.131 1.753 1.00 65.12 253 PRO A N 1
ATOM 1996 C CA . PRO A 1 253 ? -35.783 19.427 0.469 1.00 65.12 253 PRO A CA 1
ATOM 1997 C C . PRO A 1 253 ? -36.880 19.499 -0.597 1.00 65.12 253 PRO A C 1
ATOM 1999 O O . PRO A 1 253 ? -37.675 18.566 -0.729 1.00 65.12 253 PRO A O 1
ATOM 2002 N N . LEU A 1 254 ? -36.947 20.611 -1.330 1.00 63.66 254 LEU A N 1
ATOM 2003 C CA . LEU A 1 254 ? -37.849 20.736 -2.468 1.00 63.66 254 LEU A CA 1
ATOM 2004 C C . LEU A 1 254 ? -37.084 20.311 -3.718 1.00 63.66 254 LEU A C 1
ATOM 2006 O O . LEU A 1 254 ? -36.131 20.973 -4.129 1.00 63.66 254 LEU A O 1
ATOM 2010 N N . CYS A 1 255 ? -37.506 19.199 -4.305 1.00 67.25 255 CYS A N 1
ATOM 2011 C CA . CYS A 1 255 ? -36.965 18.718 -5.567 1.00 67.25 255 CYS A CA 1
ATOM 2012 C C . CYS A 1 255 ? -37.948 19.046 -6.690 1.00 67.25 255 CYS A C 1
ATOM 2014 O O . CYS A 1 255 ? -39.163 18.913 -6.515 1.00 67.25 255 CYS A O 1
ATOM 2016 N N . ASP A 1 256 ? -37.431 19.480 -7.835 1.00 67.00 256 ASP A N 1
ATOM 2017 C CA . ASP A 1 256 ? -38.245 19.606 -9.037 1.00 67.00 256 ASP A CA 1
ATOM 2018 C C . ASP A 1 256 ? -38.589 18.219 -9.620 1.00 67.00 256 ASP A C 1
ATOM 2020 O O . ASP A 1 256 ? -38.015 17.191 -9.250 1.00 67.00 256 ASP A O 1
ATOM 2024 N N . ALA A 1 257 ? -39.538 18.174 -10.559 1.00 64.81 257 ALA A N 1
ATOM 2025 C CA . ALA A 1 257 ? -39.917 16.933 -11.241 1.00 64.81 257 ALA A CA 1
ATOM 2026 C C . ALA A 1 257 ? -38.794 16.350 -12.133 1.00 64.81 257 ALA A C 1
ATOM 2028 O O . ALA A 1 257 ? -38.950 15.250 -12.661 1.00 64.81 257 ALA A O 1
ATOM 2029 N N . ALA A 1 258 ? -37.678 17.070 -12.302 1.00 61.94 258 ALA A N 1
ATOM 2030 C CA . ALA A 1 258 ? -36.487 16.649 -13.034 1.00 61.94 258 ALA A CA 1
ATOM 2031 C C . ALA A 1 258 ? -35.389 16.071 -12.112 1.00 61.94 258 ALA A C 1
ATOM 2033 O O . ALA A 1 258 ? -34.329 15.675 -12.598 1.00 61.94 258 ALA A O 1
ATOM 2034 N N . GLY A 1 259 ? -35.645 15.966 -10.801 1.00 55.72 259 GLY A N 1
ATOM 2035 C CA . GLY A 1 259 ? -34.750 15.336 -9.828 1.00 55.72 259 GLY A CA 1
ATOM 2036 C C . GLY A 1 259 ? -33.634 16.241 -9.302 1.00 55.72 259 GLY A C 1
ATOM 2037 O O . GLY A 1 259 ? -32.718 15.750 -8.642 1.00 55.72 259 GLY A O 1
ATOM 2038 N N . ILE A 1 260 ? -33.690 17.549 -9.561 1.00 51.66 260 ILE A N 1
ATOM 2039 C CA . ILE A 1 260 ? -32.743 18.523 -9.015 1.00 51.66 260 ILE A CA 1
ATOM 2040 C C . ILE A 1 260 ? -33.324 19.040 -7.694 1.00 51.66 260 ILE A C 1
ATOM 2042 O O . ILE A 1 260 ? -34.438 19.561 -7.654 1.00 51.66 260 ILE A O 1
ATOM 2046 N N . CYS A 1 261 ? -32.567 18.898 -6.602 1.00 55.47 261 CYS A N 1
ATOM 2047 C CA . CYS A 1 261 ? -32.942 19.378 -5.265 1.00 55.47 261 CYS A CA 1
ATOM 2048 C C . CYS A 1 261 ? -32.033 20.553 -4.856 1.00 55.47 261 CYS A C 1
ATOM 2050 O O . CYS A 1 261 ? -31.082 20.348 -4.096 1.00 55.47 261 CYS A O 1
ATOM 2052 N N . PRO A 1 262 ? -32.246 21.770 -5.391 1.00 54.25 262 PRO A N 1
ATOM 2053 C CA . PRO A 1 262 ? -31.330 22.882 -5.166 1.00 54.25 262 PRO A CA 1
ATOM 2054 C C . PRO A 1 262 ? -31.514 23.549 -3.797 1.00 54.25 262 PRO A C 1
ATOM 2056 O O . PRO A 1 262 ? -30.567 24.173 -3.327 1.00 54.25 262 PRO A O 1
ATOM 2059 N N . ASP A 1 263 ? -32.686 23.430 -3.150 1.00 55.94 263 ASP A N 1
ATOM 2060 C CA . ASP A 1 263 ? -32.980 24.220 -1.949 1.00 55.94 263 ASP A CA 1
ATOM 2061 C C . ASP A 1 263 ? -33.860 23.504 -0.902 1.00 55.94 263 ASP A C 1
ATOM 2063 O O . ASP A 1 263 ? -34.699 22.653 -1.217 1.00 55.94 263 ASP A O 1
ATOM 2067 N N . THR A 1 264 ? -33.654 23.840 0.376 1.00 63.41 264 THR A N 1
ATOM 2068 C CA . THR A 1 264 ? -34.378 23.250 1.521 1.00 63.41 264 THR A CA 1
ATOM 2069 C C . THR A 1 264 ? -35.424 24.234 2.041 1.00 63.41 264 THR A C 1
ATOM 2071 O O . THR A 1 264 ? -35.082 25.298 2.549 1.00 63.41 264 THR A O 1
ATOM 2074 N N . LEU A 1 265 ? -36.708 23.880 1.963 1.00 68.00 265 LEU A N 1
ATOM 2075 C CA . LEU A 1 265 ? -37.797 24.710 2.479 1.00 68.00 265 LEU A CA 1
ATOM 2076 C C . LEU A 1 265 ? -38.021 24.485 3.977 1.00 68.00 265 LEU A C 1
ATOM 2078 O O . LEU A 1 265 ? -38.070 23.346 4.452 1.00 68.00 265 LEU A O 1
ATOM 2082 N N . HIS A 1 266 ? -38.233 25.579 4.712 1.00 69.75 266 HIS A N 1
ATOM 2083 C CA . HIS A 1 266 ? -38.690 25.534 6.100 1.00 69.75 266 HIS A CA 1
ATOM 2084 C C . HIS A 1 266 ? -40.218 25.450 6.117 1.00 69.75 266 HIS A C 1
ATOM 2086 O O . HIS A 1 266 ? -40.919 26.421 5.811 1.00 69.75 266 HIS A O 1
ATOM 2092 N N . LEU A 1 267 ? -40.741 24.279 6.471 1.00 72.31 267 LEU A N 1
ATOM 2093 C CA . LEU A 1 267 ? -42.171 24.037 6.588 1.00 72.31 267 LEU A CA 1
ATOM 2094 C C . LEU A 1 267 ? -42.607 24.214 8.042 1.00 72.31 267 LEU A C 1
ATOM 2096 O O . LEU A 1 267 ? -42.139 23.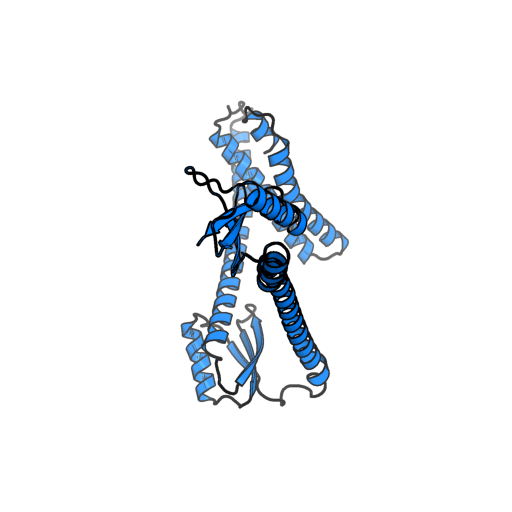499 8.928 1.00 72.31 267 LEU A O 1
ATOM 2100 N N . ALA A 1 268 ? -43.529 25.144 8.272 1.00 74.50 268 ALA A N 1
ATOM 2101 C CA . ALA A 1 268 ? -44.197 25.330 9.550 1.00 74.50 268 ALA A CA 1
ATOM 2102 C C . ALA A 1 268 ? -45.660 24.901 9.423 1.00 74.50 268 ALA A C 1
ATOM 2104 O O . ALA A 1 268 ? -46.466 25.557 8.763 1.00 74.50 268 ALA A O 1
ATOM 2105 N N . TYR A 1 269 ? -46.009 23.794 10.064 1.00 76.88 269 TYR A N 1
ATOM 2106 C CA . TYR A 1 269 ? -47.393 23.381 10.232 1.00 76.88 269 TYR A CA 1
ATOM 2107 C C . TYR A 1 269 ? -47.908 23.929 11.558 1.00 76.88 269 TYR A C 1
ATOM 2109 O O . TYR A 1 269 ? -47.344 23.643 12.615 1.00 76.88 269 TYR A O 1
ATOM 2117 N N . VAL A 1 270 ? -48.966 24.733 11.503 1.00 78.25 270 VAL A N 1
ATOM 2118 C CA . VAL A 1 270 ? -49.553 25.359 12.691 1.00 78.25 270 VAL A CA 1
ATOM 2119 C C . VAL A 1 270 ? -51.007 24.933 12.781 1.00 78.25 270 VAL A C 1
ATOM 2121 O O . VAL A 1 270 ? -51.799 25.194 11.876 1.00 78.25 270 VAL A O 1
ATOM 2124 N N . GLN A 1 271 ? -51.348 24.246 13.866 1.00 78.62 271 GLN A N 1
ATOM 2125 C CA . GLN A 1 271 ? -52.707 23.806 14.139 1.00 78.62 271 GLN A CA 1
ATOM 2126 C C . GLN A 1 271 ? -53.454 24.900 14.899 1.00 78.62 271 GLN A C 1
ATOM 2128 O O . GLN A 1 271 ? -53.010 25.324 15.969 1.00 78.62 271 GLN A O 1
ATOM 2133 N N . TYR A 1 272 ? -54.597 25.329 14.371 1.00 79.88 272 TYR A N 1
ATOM 2134 C CA . TYR A 1 272 ? -55.419 26.392 14.940 1.00 79.88 272 TYR A CA 1
ATOM 2135 C C . TYR A 1 272 ? -56.778 25.869 15.411 1.00 79.88 272 TYR A C 1
ATOM 2137 O O . TYR A 1 272 ? -57.366 24.977 14.808 1.00 79.88 272 TYR A O 1
ATOM 2145 N N . ARG A 1 273 ? -57.332 26.471 16.467 1.00 75.81 273 ARG A N 1
ATOM 2146 C CA . ARG A 1 273 ? -58.721 26.231 16.909 1.00 75.81 273 ARG A CA 1
ATOM 2147 C C . ARG A 1 273 ? -59.750 26.749 15.909 1.00 75.81 273 ARG A C 1
ATOM 2149 O O . ARG A 1 273 ? -60.823 26.165 15.773 1.00 75.81 273 ARG A O 1
ATOM 2156 N N . ARG A 1 274 ? -59.412 27.825 15.204 1.00 77.38 274 ARG A N 1
ATOM 2157 C CA . ARG A 1 274 ? -60.204 28.464 14.154 1.00 77.38 274 ARG A CA 1
ATOM 2158 C C . ARG A 1 274 ? -59.276 28.804 12.995 1.00 77.38 274 ARG A C 1
ATOM 2160 O O . ARG A 1 274 ? -58.160 29.241 13.245 1.00 77.38 274 ARG A O 1
ATOM 2167 N N . LEU A 1 275 ? -59.724 28.655 11.742 1.00 73.94 275 LEU A N 1
ATOM 2168 C CA . LEU A 1 275 ? -58.884 29.068 10.612 1.00 73.94 275 LEU A CA 1
ATOM 2169 C C . LEU A 1 275 ? -58.480 30.549 10.757 1.00 73.94 275 LEU A C 1
ATOM 2171 O O . LEU A 1 275 ? -59.371 31.393 10.927 1.00 73.94 275 LEU A O 1
ATOM 2175 N N . PRO A 1 276 ? -57.174 30.857 10.673 1.00 76.31 276 PRO A N 1
ATOM 2176 C CA . PRO A 1 276 ? -56.678 32.215 10.819 1.00 76.31 276 PRO A CA 1
ATOM 2177 C C . PRO A 1 276 ? -57.106 33.074 9.628 1.00 76.31 276 PRO A C 1
ATOM 2179 O O . PRO A 1 276 ? -57.221 32.598 8.495 1.00 76.31 276 PRO A O 1
ATOM 2182 N N . LYS A 1 277 ? -57.311 34.370 9.865 1.00 79.88 277 LYS A N 1
ATOM 2183 C CA . LYS A 1 277 ? -57.489 35.352 8.784 1.00 79.88 277 LYS A CA 1
ATOM 2184 C C . LYS A 1 277 ? -56.150 35.603 8.083 1.00 79.88 277 LYS A C 1
ATOM 2186 O O . LYS A 1 277 ? -55.089 35.472 8.688 1.00 79.88 277 LYS A O 1
ATOM 2191 N N . GLU A 1 278 ? -56.181 36.072 6.834 1.00 75.50 278 GLU A N 1
ATOM 2192 C CA . GLU A 1 278 ? -54.954 36.260 6.033 1.00 75.50 278 GLU A CA 1
ATOM 2193 C C . GLU A 1 278 ? -53.917 37.184 6.708 1.00 75.50 278 GLU A C 1
ATOM 2195 O O . GLU A 1 278 ? -52.713 36.965 6.596 1.00 75.50 278 GLU A O 1
ATOM 2200 N N . LYS A 1 279 ? -54.372 38.165 7.502 1.00 76.38 279 LYS A N 1
ATOM 2201 C CA . LYS A 1 279 ? -53.497 39.043 8.301 1.00 76.38 279 LYS A CA 1
ATOM 2202 C C . LYS A 1 279 ? -52.770 38.313 9.442 1.00 76.38 279 LYS A C 1
ATOM 2204 O O . LYS A 1 279 ? -51.615 38.621 9.721 1.00 76.38 279 LYS A O 1
ATOM 2209 N N . GLU A 1 280 ? -53.426 37.358 10.099 1.00 76.56 280 GLU A N 1
ATOM 2210 C CA . GLU A 1 280 ? -52.854 36.567 11.204 1.00 76.56 280 GLU A CA 1
ATOM 2211 C C . GLU A 1 280 ? -51.810 35.581 10.667 1.00 76.56 280 GLU A C 1
ATOM 2213 O O . GLU A 1 280 ? -50.702 35.482 11.197 1.00 76.56 280 GLU A O 1
ATOM 2218 N N . LYS A 1 281 ? -52.111 34.953 9.524 1.00 76.56 281 LYS A N 1
ATOM 2219 C CA . LYS A 1 281 ? -51.181 34.088 8.789 1.00 76.56 281 LYS A CA 1
ATOM 2220 C C . LYS A 1 281 ? -49.909 34.830 8.363 1.00 76.56 281 LYS A C 1
ATOM 2222 O O . LYS A 1 281 ? -48.808 34.328 8.583 1.00 76.56 281 LYS A O 1
ATOM 2227 N N . GLN A 1 282 ? -50.038 36.035 7.802 1.00 78.75 282 GLN A N 1
ATOM 2228 C CA . GLN A 1 282 ? -48.886 36.853 7.397 1.00 78.75 282 GLN A CA 1
ATOM 2229 C C . GLN A 1 282 ? -48.012 37.263 8.588 1.00 78.75 282 GLN A C 1
ATOM 2231 O O . GLN A 1 282 ? -46.785 37.209 8.496 1.00 78.75 282 GLN A O 1
ATOM 2236 N N . ARG A 1 283 ? -48.626 37.614 9.724 1.00 80.19 283 ARG A N 1
ATOM 2237 C CA . ARG A 1 283 ? -47.903 37.953 10.957 1.00 80.19 283 ARG A CA 1
ATOM 2238 C C . ARG A 1 283 ? -47.118 36.758 11.505 1.00 80.19 283 ARG A C 1
ATOM 2240 O O . ARG A 1 283 ? -45.955 36.916 11.869 1.00 80.19 283 ARG A O 1
ATOM 2247 N N . MET A 1 284 ? -47.723 35.568 11.511 1.00 77.94 284 MET A N 1
ATOM 2248 C CA . MET A 1 284 ? -47.060 34.326 11.930 1.00 77.94 284 MET A CA 1
ATOM 2249 C C . MET A 1 284 ? -45.888 33.973 11.004 1.00 77.94 284 MET A C 1
ATOM 2251 O O . MET A 1 284 ? -44.805 33.619 11.466 1.00 77.94 284 MET A O 1
ATOM 2255 N N . GLN A 1 285 ? -46.073 34.136 9.693 1.00 79.94 285 GLN A N 1
ATOM 2256 C CA . GLN A 1 285 ? -45.021 33.892 8.709 1.00 79.94 285 GLN A CA 1
ATOM 2257 C C . GLN A 1 285 ? -43.845 34.867 8.867 1.00 79.94 285 GLN A C 1
ATOM 2259 O O . GLN A 1 285 ? -42.696 34.437 8.835 1.00 79.94 285 GLN A O 1
ATOM 2264 N N . GLN A 1 286 ? -44.106 36.161 9.073 1.00 79.19 286 GLN A N 1
ATOM 2265 C CA . GLN A 1 286 ? -43.055 37.157 9.318 1.00 79.19 286 GLN A CA 1
ATOM 2266 C C . GLN A 1 286 ? -42.280 36.872 10.606 1.00 79.19 286 GLN A C 1
ATOM 2268 O O . GLN A 1 286 ? -41.054 36.943 10.609 1.00 79.19 286 GLN A O 1
ATOM 2273 N N . TRP A 1 287 ? -42.974 36.499 11.683 1.00 83.25 287 TRP A N 1
ATOM 2274 C CA . TRP A 1 287 ? -42.325 36.130 12.939 1.00 83.25 287 TRP A CA 1
ATOM 2275 C C . TRP A 1 287 ? -41.407 34.909 12.777 1.00 83.25 287 TRP A C 1
ATOM 2277 O O . TRP A 1 287 ? -40.248 34.957 13.195 1.00 83.25 287 TRP A O 1
ATOM 2287 N N . LEU A 1 288 ? -41.878 33.851 12.104 1.00 77.88 288 LEU A N 1
ATOM 2288 C CA . LEU A 1 288 ? -41.072 32.655 11.844 1.00 77.88 288 LEU A CA 1
ATOM 2289 C C . LEU A 1 288 ? -39.857 32.948 10.955 1.00 77.88 288 LEU A C 1
ATOM 2291 O O . LEU A 1 288 ? -38.781 32.428 11.237 1.00 77.88 288 LEU A O 1
ATOM 2295 N N . LYS A 1 289 ? -39.987 33.810 9.935 1.00 79.12 289 LYS A N 1
ATOM 2296 C CA . LYS A 1 289 ? -38.846 34.243 9.105 1.00 79.12 289 LYS A CA 1
ATOM 2297 C C . LYS A 1 289 ? -37.766 34.934 9.936 1.00 79.12 289 LYS A C 1
ATOM 2299 O O . LYS A 1 289 ? -36.598 34.568 9.840 1.00 79.12 289 LYS A O 1
ATOM 2304 N N . THR A 1 290 ? -38.154 35.871 10.801 1.00 77.44 290 THR A N 1
ATOM 2305 C CA . THR A 1 290 ? -37.214 36.596 11.671 1.00 77.44 290 THR A CA 1
ATOM 2306 C C . THR A 1 290 ? -36.560 35.674 12.698 1.00 77.44 290 THR A C 1
ATOM 2308 O O . THR A 1 290 ? -35.365 35.784 12.956 1.00 77.44 290 THR A O 1
ATOM 2311 N N . ARG A 1 291 ? -37.319 34.744 13.288 1.00 74.88 291 ARG A N 1
ATOM 2312 C CA . ARG A 1 291 ? -36.805 33.849 14.335 1.00 74.88 291 ARG A CA 1
ATOM 2313 C C . ARG A 1 291 ? -35.889 32.754 13.790 1.00 74.88 291 ARG A C 1
ATOM 2315 O O . ARG A 1 291 ? -34.944 32.374 14.475 1.00 74.88 291 ARG A O 1
ATOM 2322 N N . LEU A 1 292 ? -36.173 32.258 12.586 1.00 70.88 292 LEU A N 1
ATOM 2323 C CA . LEU A 1 292 ? -35.396 31.215 11.910 1.00 70.88 292 LEU A CA 1
ATOM 2324 C C . LEU A 1 292 ? -34.283 31.776 11.018 1.00 70.88 292 LEU A C 1
ATOM 2326 O O . LEU A 1 292 ? -33.479 31.001 10.514 1.00 70.88 292 LEU A O 1
ATOM 2330 N N . ASN A 1 293 ? -34.223 33.101 10.842 1.00 68.44 293 ASN A N 1
ATOM 2331 C CA . ASN A 1 293 ? -33.267 33.793 9.977 1.00 68.44 293 ASN A CA 1
ATOM 2332 C C . ASN A 1 293 ? -33.222 33.201 8.552 1.00 68.44 293 ASN A C 1
ATOM 2334 O O . ASN A 1 293 ? -32.150 32.938 8.013 1.00 68.44 293 ASN A O 1
ATOM 2338 N N . CYS A 1 294 ? -34.402 32.922 7.983 1.00 66.69 294 CYS A N 1
ATOM 2339 C CA . CYS A 1 294 ? -34.565 32.279 6.678 1.00 66.69 294 CYS A CA 1
ATOM 2340 C C . CYS A 1 294 ? -35.589 33.025 5.812 1.00 66.69 294 CYS A C 1
ATOM 2342 O O . CYS A 1 294 ? -36.654 33.422 6.294 1.00 66.69 294 CYS A O 1
ATOM 2344 N N . ASP A 1 295 ? -35.307 33.140 4.513 1.00 60.94 295 ASP A N 1
ATOM 2345 C CA . ASP A 1 295 ? -36.158 33.868 3.561 1.00 60.94 295 ASP A CA 1
ATOM 2346 C C . ASP A 1 295 ? -37.396 33.062 3.114 1.00 60.94 295 ASP A C 1
ATOM 2348 O O . ASP A 1 295 ? -38.451 33.639 2.804 1.00 60.94 295 ASP A O 1
ATOM 2352 N N . SER A 1 296 ? -37.310 31.725 3.145 1.00 63.44 296 SER A N 1
ATOM 2353 C CA . SER A 1 296 ? -38.305 30.774 2.627 1.00 63.44 296 SER A CA 1
ATOM 2354 C C . SER A 1 296 ? -38.977 29.939 3.735 1.00 63.44 296 SER A C 1
ATOM 2356 O O . SER A 1 296 ? -38.641 28.782 3.983 1.00 63.44 296 SER A O 1
ATOM 2358 N N . VAL A 1 297 ? -39.985 30.523 4.396 1.00 68.88 297 VAL A N 1
ATOM 2359 C CA . VAL A 1 297 ? -40.862 29.815 5.353 1.00 68.88 297 VAL A CA 1
ATOM 2360 C C . VAL A 1 297 ? -42.283 29.723 4.801 1.00 68.88 297 VAL A C 1
ATOM 2362 O O . VAL A 1 297 ? -42.896 30.756 4.501 1.00 68.88 297 VAL A O 1
ATOM 2365 N N . LEU A 1 298 ? -42.818 28.502 4.703 1.00 72.44 298 LEU A N 1
ATOM 2366 C CA . LEU A 1 298 ? -44.207 28.232 4.323 1.00 72.44 298 LEU A CA 1
ATOM 2367 C C . LEU A 1 298 ? -45.020 27.830 5.558 1.00 72.44 298 LEU A C 1
ATOM 2369 O O . LEU A 1 298 ? -44.678 26.864 6.237 1.00 72.44 298 LEU A O 1
ATOM 2373 N N . VAL A 1 299 ? -46.106 28.562 5.826 1.00 73.38 299 VAL A N 1
ATOM 2374 C CA . VAL A 1 299 ? -47.036 28.272 6.927 1.00 73.38 299 VAL A CA 1
ATOM 2375 C C . VAL A 1 299 ? -48.282 27.586 6.371 1.00 73.38 299 VAL A C 1
ATOM 2377 O O . VAL A 1 299 ? -49.025 28.199 5.599 1.00 73.38 299 VAL A O 1
ATOM 2380 N N . ILE A 1 300 ? -48.520 26.335 6.772 1.00 74.50 300 ILE A N 1
ATOM 2381 C CA . ILE A 1 300 ? -49.735 25.582 6.429 1.00 74.50 300 ILE A CA 1
ATOM 2382 C C . ILE A 1 300 ? -50.657 25.555 7.658 1.00 74.50 300 ILE A C 1
ATOM 2384 O O . ILE A 1 300 ? -50.267 24.984 8.681 1.00 74.50 300 ILE A O 1
ATOM 2388 N N . PRO A 1 301 ? -51.858 26.164 7.588 1.00 71.12 301 PRO A N 1
ATOM 2389 C CA . PRO A 1 301 ? -52.832 26.084 8.667 1.00 71.12 301 PRO A CA 1
ATOM 2390 C C . PRO A 1 301 ? -53.525 24.716 8.658 1.00 71.12 301 PRO A C 1
ATOM 2392 O O . PRO A 1 301 ? -54.075 24.300 7.638 1.00 71.12 301 PRO A O 1
ATOM 2395 N N . GLY A 1 302 ? -53.521 24.038 9.802 1.00 65.69 302 GLY A N 1
ATOM 2396 C CA . GLY A 1 302 ? -54.343 22.856 10.066 1.00 65.69 302 GLY A CA 1
ATOM 2397 C C . GLY A 1 302 ? -55.450 23.154 11.076 1.00 65.69 302 GLY A C 1
ATOM 2398 O O . GLY A 1 302 ? -55.290 24.052 11.905 1.00 65.69 302 GLY A O 1
ATOM 2399 N N . GLN A 1 303 ? -56.561 22.416 11.016 1.00 52.72 303 GLN A N 1
ATOM 2400 C CA . GLN A 1 303 ? -57.596 22.408 12.065 1.00 52.72 303 GLN A CA 1
ATOM 2401 C C . GLN A 1 303 ? -57.314 21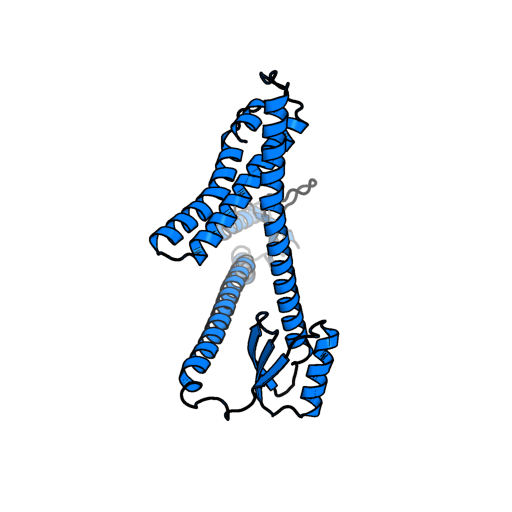.342 13.131 1.00 52.72 303 GLN A C 1
ATOM 2403 O O . GLN A 1 303 ? -56.666 20.320 12.812 1.00 52.72 303 GLN A O 1
#

Sequence (303 aa):
MAGIVATASKEKGNVIPGVAIATALMPPLCTAGFGIATGNPAYFFGAFYLFSINATFICLSTLLLVRFLKFREREFVSPEARRKVRLLIWTVVVIIILPSLYVARQLVQNNLFEQRVHAFLEKEFNFPETDILKYEFGNSPERYIEVTLIGEPLDSNTISNLEHSLLNYELTKTKLVIKQGTAHFDPNEIKSTVLEEVLTRHLDTLRSREEKIKVLTQELIKAKGRILPVNQLSKEAAAIDPEVKGLALGLMPLCDAAGICPDTLHLAYVQYRRLPKEKEKQRMQQWLKTRLNCDSVLVIPGQ

Nearest PDB structures (foldseek):
  8j80-as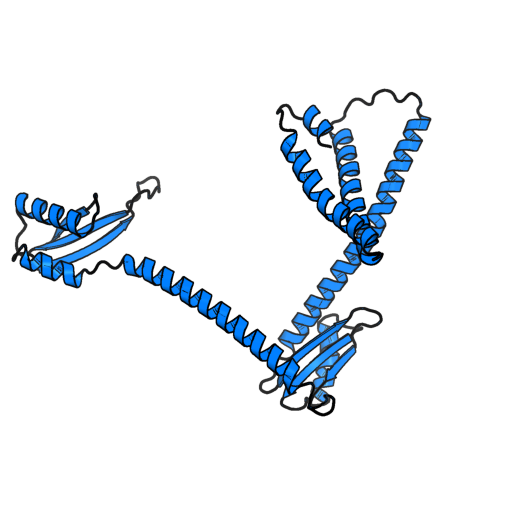sembly1_A  TM=4.072E-01  e=5.321E-03  Homo sapiens
  8j7t-assembly1_B  TM=3.332E-01  e=1.039E-02  Homo sapiens
  8j7v-assembly1_A  TM=3.086E-01  e=1.247E-02  Homo sapiens
  8xma-assembly1_A  TM=3.551E-01  e=1.049E-01  Homo sapiens
  8xma-assembly1_B  TM=2.734E-01  e=1.510E-01  Homo sapiens

pLDDT: mean 75.18, std 10.58, range [47.69, 92.38]

Secondary structure (DSSP, 8-state):
-HHHHHHH-SS---HHHHHHHHHHHHHHHHHHHHHHHTT-HHHHHHHHHHHHHHHHHHHHHHHHHHHHTT------S-HHHHHHHHHHHHHHHHHHHHHHHHHHHHHHHHHHHHHHHHHHHHHH--BTTEEEEEEEEE-SSSEEEEEEEEESPPPHHHHHHHHHHHHHTT-TTEEEEEEESGGGS-HHHIIIIIHHHHHHHHHHHHHHHHHHHHHHHHHHHHHHTTS--HHHHHHHHHHH-TTEEEEEEEEEEE--TTS---EEEEEEEEEESSPPPHHHHHHHHHHHHHHHT-S-EEEEEE-

Foldseek 3Di:
DLVVVCVVDPDNPSPPVVVVLCVQQVVLVVQLVVCVVVVNVVSNVVSVLSNLLSVLVVVVVVVVVCVVVPPPPDPDPDPVVVVVVVVVNVVSVCVNVVVVVVVVVVVVVVVLVVVLLVVLCVPLVPDPFKDFLDWDFDDPPFTEIETEIEGDDDDPVSVVVSVVVCVVSVNVRYHYHYHYDPPPDDPVVCPPPSVVVVVVVVVVVVVVVVVVVVVVVVVVCVVCVQVDPQVVVQVVLCVVPVQWPGKDWHWAQDADPVGDRPDIAIEIETEGNDDDDPVSVVVSQVVCCVVVVHPHYDYDYHD

Radius of gyration: 36.4 Å; Cα contacts (8 Å, |Δi|>4): 264; chains: 1; bounding box: 89×71×79 Å